Protein AF-A0A1F9E8E0-F1 (afdb_monomer)

Sequence (188 aa):
MTKKEKIFMNKNIIIVILALIIAVGGIFIYKKCTHQGCHFFHKTSAVQEHAGQEHAGQEHPGAPSSSKEFTANEIKSTMTSYIQALSQNHGGSFKIMDEKTKQALTLKFVKIHDPVRKIEGKGYFACIDFEVVGTPGKLYDLDFWLNPQANQLVVTDTKIHKEPTLEKGQWVKKERYTFVNDNPVEVK

Nearest PDB structures (foldseek):
  1gy6-assembly1_B  TM=5.553E-01  e=3.065E-01  Rattus norvegicus
  6zgn-assembly1_A  TM=5.727E-01  e=7.059E-01  Streptococcus thermophilus
  1jb2-assembly1_B  TM=5.659E-01  e=6.316E-01  Rattus norvegicus
  1jb5-assembly1_B  TM=5.607E-01  e=5.651E-01  Rattus norvegicus
  1u5o-assembly1_B  TM=5.195E-01  e=4.783E-01  Rattus norvegicus

Secondary structure (DSSP, 8-state):
----SS--S-SSSSGGGSS-------------------------------------PPPP------S----HHHHHHHHHHHHHHHHHTTTTEEEEE-TTT-PEEEEEEEEEPSPPEEETTTEEEEEEEEEETT-TT-EEEEEEEEEEETTEEEEEEEEEEEEEEEETTEEEEEESEEEETTEEEE--

Solvent-accessible surface area (backbone atoms only — not comparable to full-atom values): 12579 Å² total; per-residue (Å²): 140,75,101,78,88,87,85,85,89,84,75,81,75,71,69,75,73,79,79,86,84,82,88,81,84,87,80,89,78,81,78,80,85,79,91,80,88,84,82,87,82,90,81,82,88,83,82,92,81,84,87,81,82,90,79,91,74,88,84,77,95,74,80,92,67,97,57,83,82,77,52,64,66,56,52,52,52,47,51,52,52,51,53,49,62,60,6,63,92,47,86,57,25,39,75,49,69,38,85,86,80,69,45,80,45,52,27,27,83,71,46,74,49,84,78,50,45,78,43,91,99,72,36,33,41,43,42,32,39,27,34,38,69,96,39,90,74,37,36,34,32,35,37,36,35,27,38,77,54,86,93,41,80,40,82,75,47,74,46,75,37,22,46,54,42,82,54,98,90,41,63,42,73,43,68,47,40,48,75,57,94,91,35,84,41,73,61,130

Foldseek 3Di:
DDDDDDDPDPDPPVVVVPPPDDDDDDDDDDDDDDDDDDDDDDDDDDDDDDDDDDDDDDDDDDDDPPADDDDQVQVQVQVVVVQCVQQVVPVQWHWDQAPPPRDIFTWHWDDKDPDWDADPPQATKTWTWIDGPPDPQQIWIKMWGWHDDRHHTDTDDMHTQWGWDQDPNHTDTDGQFDADSNDTHGDD

pLDDT: mean 75.97, std 24.15, range [33.12, 97.75]

Structure (mmCIF, N/CA/C/O backbone):
data_AF-A0A1F9E8E0-F1
#
_entry.id   AF-A0A1F9E8E0-F1
#
loop_
_atom_site.group_PDB
_atom_site.id
_atom_site.type_symbol
_atom_site.label_atom_id
_atom_site.label_alt_id
_atom_site.label_comp_id
_atom_site.label_asym_id
_atom_site.label_entity_id
_atom_site.label_seq_id
_atom_site.pdbx_PDB_ins_code
_atom_site.Cartn_x
_atom_site.Cartn_y
_atom_site.Cartn_z
_atom_site.occupancy
_atom_site.B_iso_or_equiv
_atom_site.auth_seq_id
_atom_site.auth_comp_id
_atom_site.auth_asym_id
_atom_site.auth_atom_id
_atom_site.pdbx_PDB_model_num
ATOM 1 N N . MET A 1 1 ? -47.667 -23.800 -2.979 1.00 39.19 1 MET A N 1
ATOM 2 C CA . MET A 1 1 ? -47.778 -22.730 -4.002 1.00 39.19 1 MET A CA 1
ATOM 3 C C . MET A 1 1 ? -46.921 -21.547 -3.566 1.00 39.19 1 MET A C 1
ATOM 5 O O . MET A 1 1 ? -47.071 -21.162 -2.424 1.00 39.19 1 MET A O 1
ATOM 9 N N . THR A 1 2 ? -46.032 -20.904 -4.330 1.00 40.44 2 THR A N 1
ATOM 10 C CA . THR A 1 2 ? -45.255 -21.246 -5.541 1.00 40.44 2 THR A CA 1
ATOM 11 C C . THR A 1 2 ? -44.368 -20.038 -5.883 1.00 40.44 2 THR A C 1
ATOM 13 O O . THR A 1 2 ? -44.840 -18.911 -5.916 1.00 40.44 2 THR A O 1
ATOM 16 N N . LYS A 1 3 ? -43.101 -20.326 -6.186 1.00 47.97 3 LYS A N 1
ATOM 17 C CA . LYS A 1 3 ? -42.019 -19.570 -6.851 1.00 47.97 3 LYS A CA 1
ATOM 18 C C . LYS A 1 3 ? -42.433 -18.542 -7.945 1.00 47.97 3 LYS A C 1
ATOM 20 O O . LYS A 1 3 ? -42.093 -18.750 -9.108 1.00 47.97 3 LYS A O 1
ATOM 25 N N . LYS A 1 4 ? -43.141 -17.447 -7.623 1.00 48.59 4 LYS A N 1
ATOM 26 C CA . LYS A 1 4 ? -43.621 -16.457 -8.624 1.00 48.59 4 LYS A CA 1
ATOM 27 C C . LYS A 1 4 ? -43.458 -14.963 -8.278 1.00 48.59 4 LYS A C 1
ATOM 29 O O . LYS A 1 4 ? -44.207 -14.152 -8.798 1.00 48.59 4 LYS A O 1
ATOM 34 N N . GLU A 1 5 ? -42.445 -14.559 -7.508 1.00 53.72 5 GLU A N 1
ATOM 35 C CA . GLU A 1 5 ? -42.221 -13.117 -7.226 1.00 53.72 5 GLU A CA 1
ATOM 36 C C . GLU A 1 5 ? -40.776 -12.627 -7.435 1.00 53.72 5 GLU A C 1
ATOM 38 O O . GLU A 1 5 ? -40.318 -11.709 -6.767 1.00 53.72 5 GLU A O 1
ATOM 43 N N . LYS A 1 6 ? -40.016 -13.208 -8.376 1.00 50.72 6 LYS A N 1
ATOM 44 C CA . LYS A 1 6 ? -38.640 -12.737 -8.669 1.00 50.72 6 LYS A CA 1
ATOM 45 C C . LYS A 1 6 ? -38.329 -12.383 -10.120 1.00 50.72 6 LYS A C 1
ATOM 47 O O . LYS A 1 6 ? -37.163 -12.242 -10.470 1.00 50.72 6 LYS A O 1
ATOM 52 N N . ILE A 1 7 ? -39.333 -12.212 -10.978 1.00 51.03 7 ILE A N 1
ATOM 53 C CA . ILE A 1 7 ? -39.085 -11.904 -12.394 1.00 51.03 7 ILE A CA 1
ATOM 54 C C . ILE A 1 7 ? -40.091 -10.871 -12.903 1.00 51.03 7 ILE A C 1
ATOM 56 O O . ILE A 1 7 ? -40.949 -11.202 -13.711 1.00 51.03 7 ILE A O 1
ATOM 60 N N . PHE A 1 8 ? -40.010 -9.621 -12.435 1.00 46.09 8 PHE A N 1
ATOM 61 C CA . PHE A 1 8 ? -40.641 -8.512 -13.160 1.00 46.09 8 PHE A CA 1
ATOM 62 C C . PHE A 1 8 ? -40.087 -7.123 -12.806 1.00 46.09 8 PHE A C 1
ATOM 64 O O . PHE A 1 8 ? -40.828 -6.254 -12.379 1.00 46.09 8 PHE A O 1
ATOM 71 N N . MET A 1 9 ? -38.789 -6.873 -13.000 1.00 48.84 9 MET A N 1
ATOM 72 C CA . MET A 1 9 ? -38.279 -5.493 -13.165 1.00 48.84 9 MET A CA 1
ATOM 73 C C . MET A 1 9 ? -37.115 -5.438 -14.165 1.00 48.84 9 MET A C 1
ATOM 75 O O . MET A 1 9 ? -36.123 -4.746 -13.972 1.00 48.84 9 MET A O 1
ATOM 79 N N . ASN A 1 10 ? -37.239 -6.177 -15.270 1.00 52.16 10 ASN A N 1
ATOM 80 C CA . ASN A 1 10 ? -36.342 -6.061 -16.415 1.00 52.16 10 ASN A CA 1
ATOM 81 C C . ASN A 1 10 ? -37.186 -5.854 -17.674 1.00 52.16 10 ASN A C 1
ATOM 83 O O . ASN A 1 10 ? -37.743 -6.824 -18.186 1.00 52.16 10 ASN A O 1
ATOM 87 N N . LYS A 1 11 ? -37.328 -4.586 -18.092 1.00 53.38 11 LYS A N 1
ATOM 88 C CA . LYS A 1 11 ? -37.666 -4.162 -19.470 1.00 53.38 11 LYS A CA 1
ATOM 89 C C . LYS A 1 11 ? -37.672 -2.637 -19.693 1.00 53.38 11 LYS A C 1
ATOM 91 O O . LYS A 1 11 ? -37.606 -2.225 -20.842 1.00 53.38 11 LYS A O 1
ATOM 96 N N . ASN A 1 12 ? -37.625 -1.802 -18.644 1.00 50.78 12 ASN A N 1
ATOM 97 C CA . ASN A 1 12 ? -37.677 -0.331 -18.797 1.00 50.78 12 ASN A CA 1
ATOM 98 C C . ASN A 1 12 ? -36.321 0.404 -18.709 1.00 50.78 12 ASN A C 1
ATOM 100 O O . ASN A 1 12 ? -36.287 1.614 -18.888 1.00 50.78 12 ASN A O 1
ATOM 104 N N . ILE A 1 13 ? -35.201 -0.293 -18.478 1.00 48.03 13 ILE A N 1
ATOM 105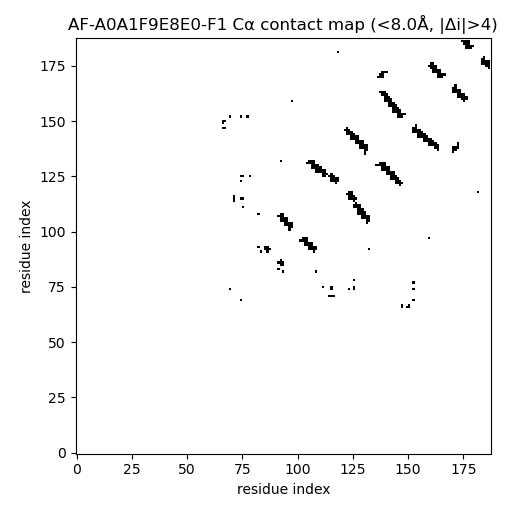 C CA . ILE A 1 13 ? -33.853 0.323 -18.455 1.00 48.03 13 ILE A CA 1
ATOM 106 C C . ILE A 1 13 ? -33.148 0.256 -19.822 1.00 48.03 13 ILE A C 1
ATOM 108 O O . ILE A 1 13 ? -32.272 1.063 -20.108 1.00 48.03 13 ILE A O 1
ATOM 112 N N . ILE A 1 14 ? -33.564 -0.651 -20.710 1.00 46.62 14 ILE A N 1
ATOM 113 C CA . ILE A 1 14 ? -32.888 -0.867 -22.003 1.00 46.62 14 ILE A CA 1
ATOM 114 C C . ILE A 1 14 ? -33.322 0.156 -23.072 1.00 46.62 14 ILE A C 1
ATOM 116 O O . ILE A 1 14 ? -32.568 0.427 -24.000 1.00 46.62 14 ILE A O 1
ATOM 120 N N . ILE A 1 15 ? -34.490 0.791 -22.930 1.00 45.50 15 ILE A N 1
ATOM 121 C CA . ILE A 1 15 ? -35.024 1.708 -23.956 1.00 45.50 15 ILE A CA 1
ATOM 122 C C . ILE A 1 15 ? -34.449 3.136 -23.837 1.00 45.50 15 ILE A C 1
ATOM 124 O O . ILE A 1 15 ? -34.465 3.883 -24.808 1.00 45.50 15 ILE A O 1
ATOM 128 N N . VAL A 1 16 ? -33.846 3.511 -22.701 1.00 44.19 16 VAL A N 1
ATOM 129 C CA . VAL A 1 16 ? -33.292 4.871 -22.504 1.00 44.19 16 VAL A CA 1
ATOM 130 C C . VAL A 1 16 ? -31.891 5.040 -23.115 1.00 44.19 16 VAL A C 1
ATOM 132 O O . VAL A 1 16 ? -31.444 6.161 -23.327 1.00 44.19 16 VAL A O 1
ATOM 135 N N . ILE A 1 17 ? -31.199 3.954 -23.471 1.00 49.84 17 ILE A N 1
ATOM 136 C CA . ILE A 1 17 ? -29.816 4.033 -23.981 1.00 49.84 17 ILE A CA 1
ATOM 137 C C . ILE A 1 17 ? -29.755 4.165 -25.519 1.00 49.84 17 ILE A C 1
ATOM 139 O O . ILE A 1 17 ? -28.703 4.482 -26.066 1.00 49.84 17 ILE A O 1
ATOM 143 N N . LEU A 1 18 ? -30.873 4.016 -26.242 1.00 46.78 18 LEU A N 1
ATOM 144 C CA . LEU A 1 18 ? -30.869 3.962 -27.714 1.00 46.78 18 LEU A CA 1
ATOM 145 C C . LEU A 1 18 ? -31.300 5.258 -28.433 1.00 46.78 18 LEU A C 1
ATOM 147 O O . LEU A 1 18 ? -31.733 5.203 -29.580 1.00 46.78 18 LEU A O 1
ATOM 151 N N . ALA A 1 19 ? -31.165 6.424 -27.793 1.00 47.53 19 ALA A N 1
ATOM 152 C CA . ALA A 1 19 ? -31.539 7.717 -28.383 1.00 47.53 19 ALA A CA 1
ATOM 153 C C . ALA A 1 19 ? -30.507 8.835 -28.133 1.00 47.53 19 ALA A C 1
ATOM 155 O O . ALA A 1 19 ? -30.863 9.934 -27.720 1.00 47.53 19 ALA 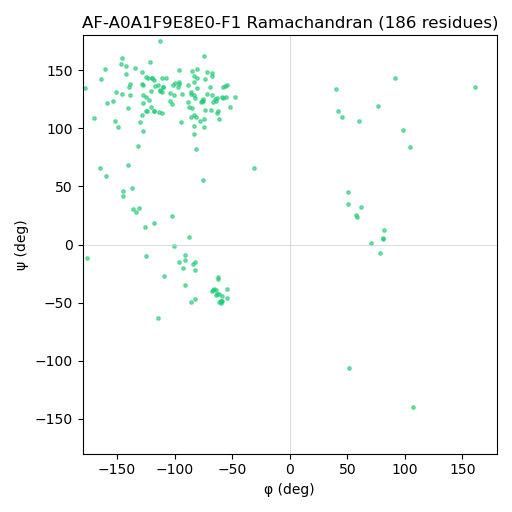A O 1
ATOM 156 N N . LEU A 1 20 ? -29.218 8.567 -28.375 1.00 45.91 20 LEU A N 1
ATOM 157 C CA . LEU A 1 20 ? -28.167 9.599 -28.343 1.00 45.91 20 LEU A CA 1
ATOM 158 C C . LEU A 1 20 ? -27.078 9.350 -29.400 1.00 45.91 20 LEU A C 1
ATOM 160 O O . LEU A 1 20 ? -25.881 9.428 -29.144 1.00 45.91 20 LEU A O 1
ATOM 164 N N . ILE A 1 21 ? -27.512 9.043 -30.622 1.00 53.66 21 ILE A N 1
ATOM 165 C CA . ILE A 1 21 ? -26.685 9.153 -31.825 1.00 53.66 21 ILE A CA 1
ATOM 166 C C . ILE A 1 21 ? -27.503 9.968 -32.822 1.00 53.66 21 ILE A C 1
ATOM 168 O O . ILE A 1 21 ? -28.545 9.491 -33.260 1.00 53.66 21 ILE A O 1
ATOM 172 N N . ILE A 1 22 ? -27.054 11.194 -33.115 1.00 48.34 22 ILE A N 1
ATOM 173 C CA . ILE A 1 22 ? -27.072 11.905 -34.412 1.00 48.34 22 ILE A CA 1
ATOM 174 C C . ILE A 1 22 ? -26.909 13.419 -34.167 1.00 48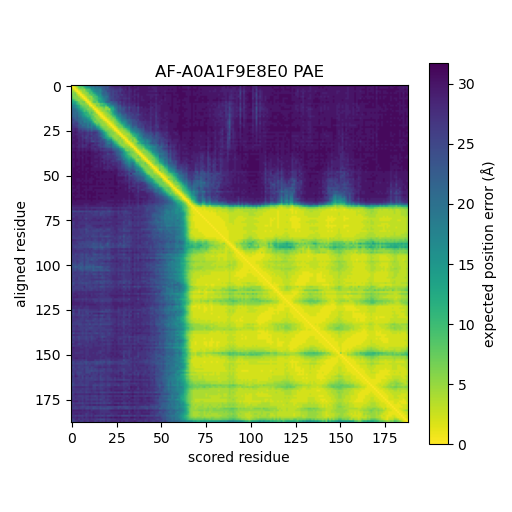.34 22 ILE A C 1
ATOM 176 O O . ILE A 1 22 ? -27.601 13.992 -33.332 1.00 48.34 22 ILE A O 1
ATOM 180 N N . ALA A 1 23 ? -26.050 14.025 -35.002 1.00 45.81 23 ALA A N 1
ATOM 181 C CA . ALA A 1 23 ? -25.827 15.461 -35.238 1.00 45.81 23 ALA A CA 1
ATOM 182 C C . ALA A 1 23 ? -25.006 16.167 -34.142 1.00 45.81 23 ALA A C 1
ATOM 184 O O . ALA A 1 23 ? -25.379 16.172 -32.981 1.00 45.81 23 ALA A O 1
ATOM 185 N N . VAL A 1 24 ? -23.840 16.769 -34.389 1.00 53.31 24 VAL A N 1
ATOM 186 C CA . VAL A 1 24 ? -23.290 17.555 -35.517 1.00 53.31 24 VAL A CA 1
ATOM 187 C C . VAL A 1 24 ? -21.757 17.589 -35.285 1.00 53.31 24 VAL A C 1
ATOM 189 O O . VAL A 1 24 ? -21.329 17.599 -34.140 1.00 53.31 24 VAL A O 1
ATOM 192 N N . GLY A 1 25 ? -20.834 17.522 -36.247 1.00 38.31 25 GLY A N 1
ATOM 193 C CA . GLY A 1 25 ? -20.782 18.229 -37.523 1.00 38.31 25 GLY A CA 1
ATOM 194 C C . GLY A 1 25 ? -19.856 19.455 -37.409 1.00 38.31 25 GLY A C 1
ATOM 195 O O . GLY A 1 25 ? -20.307 20.496 -36.952 1.00 38.31 25 GLY A O 1
ATOM 196 N N . GLY A 1 26 ? -18.598 19.337 -37.868 1.00 41.06 26 GLY A N 1
ATOM 197 C CA . GLY A 1 26 ? -17.663 20.458 -38.105 1.00 41.06 26 GLY A CA 1
ATOM 198 C C . GLY A 1 26 ? -16.757 20.823 -36.916 1.00 41.06 26 GLY A C 1
ATOM 199 O O . GLY A 1 26 ? -17.179 20.747 -35.777 1.00 41.06 26 GLY A O 1
ATOM 200 N N . ILE A 1 27 ? -15.487 21.215 -37.035 1.00 49.84 27 ILE A N 1
ATOM 201 C CA . ILE A 1 27 ? -14.622 21.647 -38.138 1.00 49.84 27 ILE A CA 1
ATOM 202 C C . ILE A 1 27 ? -13.180 21.418 -37.626 1.00 49.84 27 ILE A C 1
ATOM 204 O O . ILE A 1 27 ? -12.788 21.967 -36.598 1.00 49.84 27 ILE A O 1
ATOM 208 N N . PHE A 1 28 ? -12.382 20.608 -38.324 1.00 44.66 28 PHE A N 1
ATOM 209 C CA . PHE A 1 28 ? -10.945 20.462 -38.066 1.00 44.66 28 PHE A CA 1
ATOM 210 C C . PHE A 1 28 ? -10.217 21.608 -38.785 1.00 44.66 28 PHE A C 1
ATOM 212 O O . PHE A 1 28 ? -9.934 21.523 -39.980 1.00 44.66 28 PHE A O 1
ATOM 219 N N . ILE A 1 29 ? -9.940 22.710 -38.082 1.00 51.66 29 ILE A N 1
ATOM 220 C CA . ILE A 1 29 ? -9.020 23.733 -38.595 1.00 51.66 29 ILE A CA 1
ATOM 221 C C . ILE A 1 29 ? -7.601 23.272 -38.275 1.00 51.66 29 ILE A C 1
ATOM 223 O O . ILE A 1 29 ? -7.125 23.401 -37.148 1.00 51.66 29 ILE A O 1
ATOM 227 N N . TYR A 1 30 ? -6.911 22.746 -39.285 1.00 45.12 30 TYR A N 1
ATOM 228 C CA . TYR A 1 30 ? -5.459 22.616 -39.265 1.00 45.12 30 TYR A CA 1
ATOM 229 C C . TYR A 1 30 ? -4.839 24.012 -39.154 1.00 45.12 30 TYR A C 1
ATOM 231 O O . TYR A 1 30 ? -4.846 24.793 -40.109 1.00 45.12 30 TYR A O 1
ATOM 239 N N . LYS A 1 31 ? -4.287 24.343 -37.985 1.00 47.84 31 LYS A N 1
ATOM 240 C CA . LYS A 1 31 ? -3.473 25.547 -37.819 1.00 47.84 31 LYS A CA 1
ATOM 241 C C . LYS A 1 31 ? -2.084 25.276 -38.402 1.00 47.84 31 LYS A C 1
ATOM 243 O O . LYS A 1 31 ? -1.294 24.531 -37.833 1.00 47.84 31 LYS A O 1
ATOM 248 N N . LYS A 1 32 ? -1.817 25.876 -39.567 1.00 44.06 32 LYS A N 1
ATOM 249 C CA . LYS A 1 32 ? -0.487 26.001 -40.181 1.00 44.06 32 LYS A CA 1
ATOM 250 C C . LYS A 1 32 ? 0.496 26.602 -39.166 1.00 44.06 32 LYS A C 1
ATOM 252 O O . LYS A 1 32 ? 0.318 27.746 -38.755 1.00 44.06 32 LYS A O 1
ATOM 257 N N . CYS A 1 33 ? 1.542 25.859 -38.809 1.00 41.25 33 CYS A N 1
ATOM 258 C CA . CYS A 1 33 ? 2.755 26.429 -38.227 1.00 41.25 33 CYS A CA 1
ATOM 259 C C . CYS A 1 33 ? 3.543 27.120 -39.341 1.00 41.25 33 CYS A C 1
ATOM 261 O O . CYS A 1 33 ? 4.114 26.466 -40.212 1.00 41.25 33 CYS A O 1
ATOM 263 N N . THR A 1 34 ? 3.551 28.449 -39.331 1.00 50.62 34 THR A N 1
ATOM 264 C CA . THR A 1 34 ? 4.458 29.261 -40.143 1.00 50.62 34 THR A CA 1
ATOM 265 C C . THR A 1 34 ? 5.763 29.465 -39.380 1.00 50.62 34 THR A C 1
ATOM 267 O O . THR A 1 34 ? 5.770 30.041 -38.294 1.00 50.62 34 THR A O 1
ATOM 270 N N . HIS A 1 35 ? 6.858 28.976 -39.960 1.00 46.44 35 HIS A N 1
ATOM 271 C CA . HIS A 1 35 ? 8.227 29.267 -39.548 1.00 46.44 35 HIS A CA 1
ATOM 272 C C . HIS A 1 35 ? 8.554 30.760 -39.707 1.00 46.44 35 HIS A C 1
ATOM 274 O O . HIS A 1 35 ? 8.441 31.303 -40.802 1.00 46.44 35 HIS A O 1
ATOM 280 N N . GLN A 1 36 ? 9.028 31.375 -38.626 1.00 45.28 36 GLN A N 1
ATOM 281 C CA . GLN A 1 36 ? 9.919 32.543 -38.554 1.00 45.28 36 GLN A CA 1
ATOM 282 C C . GLN A 1 36 ? 10.314 32.611 -37.070 1.00 45.28 36 GLN A C 1
ATOM 284 O O . GLN A 1 36 ? 9.453 32.721 -36.212 1.00 45.28 36 GLN A O 1
ATOM 289 N N . GLY A 1 37 ? 11.540 32.309 -36.654 1.00 40.03 37 GLY A N 1
ATOM 290 C CA . GLY A 1 37 ? 12.776 32.948 -37.074 1.00 40.03 37 GLY A CA 1
ATOM 291 C C . GLY A 1 37 ? 13.215 33.868 -35.934 1.00 40.03 37 GLY A C 1
ATOM 292 O O . GLY A 1 37 ? 12.904 35.048 -35.971 1.00 40.03 37 GLY A O 1
ATOM 293 N N . CYS A 1 38 ? 13.915 33.331 -34.928 1.00 37.88 38 CYS A N 1
ATOM 294 C CA . CYS A 1 38 ? 14.656 34.131 -33.950 1.00 37.88 38 CYS A CA 1
ATOM 295 C C . CYS A 1 38 ? 16.075 33.572 -33.837 1.00 37.88 38 CYS A C 1
ATOM 297 O O . CYS A 1 38 ? 16.310 32.496 -33.290 1.00 37.88 38 CYS A O 1
ATOM 299 N N . HIS A 1 39 ? 16.998 34.318 -34.435 1.00 36.59 39 HIS A N 1
ATOM 300 C CA . HIS A 1 39 ? 18.437 34.170 -34.313 1.00 36.59 39 HIS A CA 1
ATOM 301 C C . HIS A 1 39 ? 18.922 34.614 -32.925 1.00 36.59 39 HIS A C 1
ATOM 303 O O . HIS A 1 39 ? 18.414 35.577 -32.362 1.00 36.59 39 HIS A O 1
ATOM 309 N N . PHE A 1 40 ? 19.996 33.948 -32.492 1.00 34.94 40 PHE A N 1
ATOM 310 C CA . PHE A 1 40 ? 21.106 34.458 -31.682 1.00 34.94 40 PHE A CA 1
ATOM 311 C C . PHE A 1 40 ? 20.808 35.031 -30.291 1.00 34.94 40 PHE A C 1
ATOM 313 O O . PHE A 1 40 ? 20.495 36.203 -30.141 1.00 34.94 40 PHE A O 1
ATOM 320 N N . PHE A 1 41 ? 21.176 34.257 -29.268 1.00 33.75 41 PHE A N 1
ATOM 321 C CA . PHE A 1 41 ? 22.033 34.773 -28.200 1.00 33.75 41 PHE A CA 1
ATOM 322 C C . PHE A 1 41 ? 23.031 33.685 -27.790 1.00 33.75 41 PHE A C 1
ATOM 324 O O . PHE A 1 41 ? 22.655 32.609 -27.330 1.00 33.75 41 PHE A O 1
ATOM 331 N N . HIS A 1 42 ? 24.317 33.966 -27.990 1.00 42.94 42 HIS A N 1
ATOM 332 C CA . HIS A 1 42 ? 25.407 33.196 -27.412 1.00 42.94 42 HIS A CA 1
ATOM 333 C C . HIS A 1 42 ? 25.477 33.477 -25.910 1.00 42.94 42 HIS A C 1
ATOM 335 O O . HIS A 1 42 ? 25.601 34.636 -25.511 1.00 42.94 42 HIS A O 1
ATOM 341 N N . LYS A 1 43 ? 25.515 32.430 -25.084 1.00 36.72 43 LYS A N 1
ATOM 342 C CA . LYS A 1 43 ? 26.324 32.469 -23.867 1.00 36.72 43 LYS A CA 1
ATOM 343 C C . LYS A 1 43 ? 26.801 31.072 -23.487 1.00 36.72 43 LYS A C 1
ATOM 345 O O . LYS A 1 43 ? 26.059 30.099 -23.507 1.00 36.72 43 LYS A O 1
ATOM 350 N N . THR A 1 44 ? 28.090 31.036 -23.221 1.00 34.12 44 THR A N 1
ATOM 351 C CA . THR A 1 44 ? 28.977 29.920 -22.925 1.00 34.12 44 THR A CA 1
ATOM 352 C C . THR A 1 44 ? 28.692 29.241 -21.585 1.00 34.12 44 THR A C 1
ATOM 354 O O . THR A 1 44 ? 28.402 29.918 -20.604 1.00 34.12 44 THR A O 1
ATOM 357 N N . SER A 1 45 ? 28.886 27.920 -21.592 1.00 38.78 45 SER A N 1
ATOM 358 C CA . SER A 1 45 ? 29.518 27.061 -20.577 1.00 38.78 45 SER A CA 1
ATOM 359 C C . SER A 1 45 ? 29.218 27.282 -19.088 1.00 38.78 45 SER A C 1
ATOM 361 O O . SER A 1 45 ? 29.724 28.219 -18.481 1.00 38.78 45 SER A O 1
ATOM 363 N N . ALA A 1 46 ? 28.580 26.286 -18.468 1.00 39.56 46 ALA A N 1
ATOM 364 C CA . ALA A 1 46 ? 29.000 25.750 -17.172 1.00 39.56 46 ALA A CA 1
ATOM 365 C C . ALA A 1 46 ? 28.533 24.291 -17.059 1.00 39.56 46 ALA A C 1
ATOM 367 O O . ALA A 1 46 ? 27.364 23.974 -17.264 1.00 39.56 46 ALA A O 1
ATOM 368 N N . VAL A 1 47 ? 29.509 23.423 -16.823 1.00 37.50 47 VAL A N 1
ATOM 369 C CA . VAL A 1 47 ? 29.413 21.970 -16.732 1.00 37.50 47 VAL A CA 1
ATOM 370 C C . VAL A 1 47 ? 28.749 21.568 -15.416 1.00 37.50 47 VAL A C 1
ATOM 372 O O . VAL A 1 47 ? 28.956 22.186 -14.377 1.00 37.50 47 VAL A O 1
ATOM 375 N N . GLN A 1 48 ? 27.942 20.518 -15.518 1.00 39.50 48 GLN A N 1
ATOM 376 C CA . GLN A 1 48 ? 27.294 19.781 -14.445 1.00 39.50 48 GLN A CA 1
ATOM 377 C C . GLN A 1 48 ? 28.339 19.136 -13.520 1.00 39.50 48 GLN A C 1
ATOM 379 O O . GLN A 1 48 ? 29.015 18.193 -13.924 1.00 39.50 48 GLN A O 1
ATOM 384 N N . GLU A 1 49 ? 28.402 19.571 -12.265 1.00 33.12 49 GLU A N 1
ATOM 385 C CA . GLU A 1 49 ? 29.006 18.801 -11.178 1.00 33.12 49 GLU A CA 1
ATOM 386 C C . GLU A 1 49 ? 27.975 18.632 -10.068 1.00 33.12 49 GLU A C 1
ATOM 388 O O . GLU A 1 49 ? 27.567 19.602 -9.442 1.00 33.12 49 GLU A O 1
ATOM 393 N N . HIS A 1 50 ? 27.555 17.395 -9.819 1.00 43.00 50 HIS A N 1
ATOM 394 C CA . HIS A 1 50 ? 27.275 16.953 -8.459 1.00 43.00 50 HIS A CA 1
ATOM 395 C C . HIS A 1 50 ? 27.566 15.455 -8.379 1.00 43.00 50 HIS A C 1
ATOM 397 O O . HIS A 1 50 ? 26.809 14.611 -8.856 1.00 43.00 50 HIS A O 1
ATOM 403 N N . ALA A 1 51 ? 28.736 15.177 -7.810 1.00 38.53 51 ALA A N 1
ATOM 404 C CA . ALA A 1 51 ? 29.179 13.882 -7.338 1.00 38.53 51 ALA A CA 1
ATOM 405 C C . ALA A 1 51 ? 28.347 13.442 -6.120 1.00 38.53 51 ALA A C 1
ATOM 407 O O . ALA A 1 51 ? 27.931 14.270 -5.306 1.00 38.53 51 ALA A O 1
ATOM 408 N N . GLY A 1 52 ? 28.138 12.131 -5.986 1.00 33.62 52 GLY A N 1
ATOM 409 C CA . GLY A 1 52 ? 27.366 11.530 -4.900 1.00 33.62 52 GLY A CA 1
ATOM 410 C C . GLY A 1 52 ? 27.591 10.024 -4.775 1.00 33.62 52 GLY A C 1
ATOM 411 O O . GLY A 1 52 ? 26.684 9.252 -5.039 1.00 33.62 52 GLY A O 1
ATOM 412 N N . GLN A 1 53 ? 28.825 9.671 -4.409 1.00 40.41 53 GLN A N 1
ATOM 413 C CA . GLN A 1 53 ? 29.273 8.518 -3.611 1.00 40.41 53 GLN A CA 1
ATOM 414 C C . GLN A 1 53 ? 28.705 7.115 -3.894 1.00 40.41 53 GLN A C 1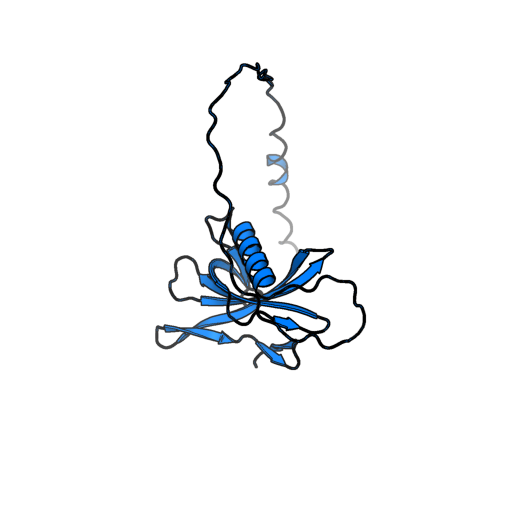
ATOM 416 O O . GLN A 1 53 ? 27.591 6.740 -3.536 1.00 40.41 53 GLN A O 1
ATOM 421 N N . GLU A 1 54 ? 29.610 6.307 -4.433 1.00 34.19 54 GLU A N 1
ATOM 422 C CA . GLU A 1 54 ? 29.556 4.869 -4.640 1.00 34.19 54 GLU A CA 1
ATOM 423 C C . GLU A 1 54 ? 29.773 4.153 -3.296 1.00 34.19 54 GLU A C 1
ATOM 425 O O . GLU A 1 54 ? 30.786 4.369 -2.630 1.00 34.19 54 GLU A O 1
ATOM 430 N N . HIS A 1 55 ? 28.841 3.293 -2.884 1.00 41.56 55 HIS A N 1
ATOM 431 C CA . HIS A 1 55 ? 29.075 2.347 -1.794 1.00 41.56 55 HIS A CA 1
ATOM 432 C C . HIS A 1 55 ? 29.128 0.932 -2.364 1.00 41.56 55 HIS A C 1
ATOM 434 O O . HIS A 1 55 ? 28.136 0.399 -2.857 1.00 41.56 55 HIS A O 1
ATOM 440 N N . ALA A 1 56 ? 30.325 0.353 -2.282 1.00 42.91 56 ALA A N 1
ATOM 441 C CA . ALA A 1 56 ? 30.641 -1.016 -2.641 1.00 42.91 56 ALA A CA 1
ATOM 442 C C . ALA A 1 56 ? 29.881 -2.012 -1.747 1.00 42.91 56 ALA A C 1
ATOM 444 O O . ALA A 1 56 ? 30.149 -2.122 -0.550 1.00 42.91 56 ALA A O 1
ATOM 445 N N . GLY A 1 57 ? 28.953 -2.757 -2.346 1.00 37.25 57 GLY A N 1
ATOM 446 C CA . GLY A 1 57 ? 28.453 -4.024 -1.821 1.00 37.25 57 GLY A CA 1
ATOM 447 C C . GLY A 1 57 ? 29.118 -5.155 -2.597 1.00 37.25 57 GLY A C 1
ATOM 448 O O . GLY A 1 57 ? 29.035 -5.192 -3.818 1.00 37.25 57 GLY A O 1
ATOM 449 N N . GLN A 1 58 ? 29.833 -6.026 -1.894 1.00 45.00 58 GLN A N 1
ATOM 450 C CA . GLN A 1 58 ? 30.557 -7.160 -2.463 1.00 45.00 58 GLN A CA 1
ATOM 451 C C . GLN A 1 58 ? 29.578 -8.152 -3.111 1.00 45.00 58 GLN A C 1
ATOM 453 O O . GLN A 1 58 ? 28.668 -8.652 -2.452 1.00 45.00 58 GLN A O 1
ATOM 458 N N . GLU A 1 59 ? 29.775 -8.436 -4.397 1.00 38.44 59 GLU A N 1
ATOM 459 C CA . GLU A 1 59 ? 28.996 -9.410 -5.163 1.00 38.44 59 GLU A CA 1
ATOM 460 C C . GLU A 1 59 ? 29.543 -10.829 -4.932 1.00 38.44 59 GLU A C 1
ATOM 462 O O . GLU A 1 59 ? 30.740 -11.088 -5.071 1.00 38.44 59 GLU A O 1
ATOM 467 N N . HIS A 1 60 ? 28.663 -11.763 -4.570 1.00 41.69 60 HIS A N 1
ATOM 468 C CA . HIS A 1 60 ? 28.973 -13.193 -4.513 1.00 41.69 60 HIS A CA 1
ATOM 469 C C . HIS A 1 60 ? 28.703 -13.822 -5.896 1.00 41.69 60 HIS A C 1
ATOM 471 O O . HIS A 1 60 ? 27.667 -13.525 -6.494 1.00 41.69 60 HIS A O 1
ATOM 477 N N . PRO A 1 61 ? 29.569 -14.713 -6.422 1.00 46.62 61 PRO A N 1
ATOM 478 C CA . PRO A 1 61 ? 29.406 -15.257 -7.763 1.00 46.62 61 PRO A CA 1
ATOM 479 C C . PRO A 1 61 ? 28.419 -16.432 -7.743 1.00 46.62 61 PRO A C 1
ATOM 481 O O . PRO A 1 61 ? 28.719 -17.501 -7.213 1.00 46.62 61 PRO A O 1
ATOM 484 N N . GLY A 1 62 ? 27.244 -16.254 -8.347 1.00 36.00 62 GLY A N 1
ATOM 485 C CA . GLY A 1 62 ? 26.259 -17.322 -8.512 1.00 36.00 62 GLY A CA 1
ATOM 486 C C . GLY A 1 62 ? 25.381 -17.110 -9.743 1.00 36.00 62 GLY A C 1
ATOM 487 O O . GLY A 1 62 ? 24.517 -16.253 -9.711 1.00 36.00 62 GLY A O 1
ATOM 488 N N . ALA A 1 63 ? 25.643 -17.909 -10.788 1.00 41.66 63 ALA A N 1
ATOM 489 C CA . ALA A 1 63 ? 24.836 -18.263 -11.973 1.00 41.66 63 ALA A CA 1
ATOM 490 C C . ALA A 1 63 ? 23.982 -17.179 -12.700 1.00 41.66 63 ALA A C 1
ATOM 492 O O . ALA A 1 63 ? 23.192 -16.468 -12.087 1.00 41.66 63 ALA A O 1
ATOM 493 N N . PRO A 1 64 ? 24.023 -17.108 -14.049 1.00 43.28 64 PRO A N 1
ATOM 494 C CA . PRO A 1 64 ? 23.303 -16.088 -14.805 1.00 43.28 64 PRO A CA 1
ATOM 495 C C . PRO A 1 64 ? 21.795 -16.377 -14.836 1.00 43.28 64 PRO A C 1
ATOM 497 O O . PRO A 1 64 ? 21.321 -17.181 -15.636 1.00 43.28 64 PRO A O 1
ATOM 500 N N . SER A 1 65 ? 21.028 -15.676 -14.003 1.00 46.50 65 SER A N 1
ATOM 501 C CA . SER A 1 65 ? 19.606 -15.447 -14.260 1.00 46.50 65 SER A CA 1
ATOM 502 C C . SER A 1 65 ? 19.483 -14.105 -14.976 1.00 46.50 65 SER A C 1
ATOM 504 O O . SER A 1 65 ? 19.719 -13.050 -14.393 1.00 46.50 65 SER A O 1
ATOM 506 N N . SER A 1 66 ? 19.210 -14.139 -16.278 1.00 54.28 66 SER A N 1
ATOM 507 C CA . SER A 1 66 ? 19.226 -12.985 -17.186 1.00 54.28 66 SER A CA 1
ATOM 508 C C . SER A 1 66 ? 18.005 -12.068 -17.018 1.00 54.28 66 SER A C 1
ATOM 510 O O . SER A 1 66 ? 17.275 -11.806 -17.974 1.00 54.28 66 SER A O 1
ATOM 512 N N . SER A 1 67 ? 17.769 -11.581 -15.804 1.00 65.50 67 SER A N 1
ATOM 513 C CA . SER A 1 67 ? 16.812 -10.517 -15.503 1.00 65.50 67 SER A CA 1
ATOM 514 C C . SER A 1 67 ? 17.530 -9.434 -14.711 1.00 65.50 67 SER A C 1
ATOM 516 O O . SER A 1 67 ? 18.172 -9.747 -13.711 1.00 65.50 67 SER A O 1
ATOM 518 N N . LYS A 1 68 ? 17.422 -8.175 -15.154 1.00 82.81 68 LYS A N 1
ATOM 519 C CA . LYS A 1 68 ? 17.960 -7.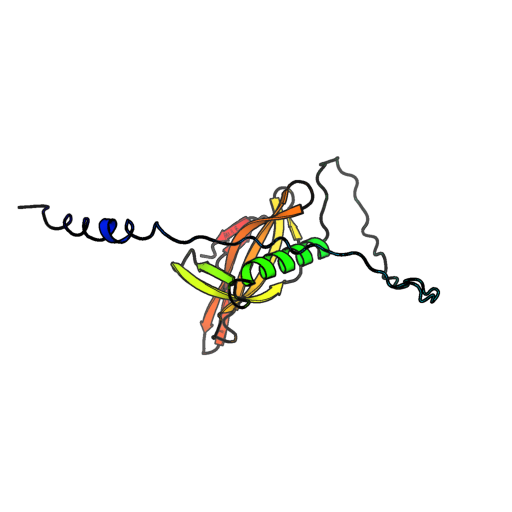010 -14.439 1.00 82.81 68 LYS A CA 1
ATOM 520 C C . LYS A 1 68 ? 17.568 -7.081 -12.957 1.00 82.81 68 LYS A C 1
ATOM 522 O O . LYS A 1 68 ? 16.380 -7.179 -12.649 1.00 82.81 68 LYS A O 1
ATOM 527 N N . GLU A 1 69 ? 18.547 -6.983 -12.061 1.00 89.25 69 GLU A N 1
ATOM 528 C CA . GLU A 1 69 ? 18.273 -6.751 -10.646 1.00 89.25 69 GLU A CA 1
ATOM 529 C C . GLU A 1 69 ? 17.993 -5.265 -10.392 1.00 89.25 69 GLU A C 1
ATOM 531 O O . GLU A 1 69 ? 18.591 -4.386 -11.015 1.00 89.25 69 GLU A O 1
ATOM 536 N N . PHE A 1 70 ? 17.061 -4.985 -9.483 1.00 92.81 70 PHE A N 1
ATOM 537 C CA . PHE A 1 70 ? 16.668 -3.635 -9.099 1.00 92.81 70 PHE A CA 1
ATOM 538 C C . PHE A 1 70 ? 17.132 -3.309 -7.683 1.00 92.81 70 PHE A C 1
ATOM 540 O O . PHE A 1 70 ? 16.958 -4.092 -6.747 1.00 92.81 70 PHE A O 1
ATOM 547 N N . THR A 1 71 ? 17.679 -2.111 -7.527 1.00 94.25 71 THR A N 1
ATOM 548 C CA . THR A 1 71 ? 18.112 -1.549 -6.246 1.00 94.25 71 THR A CA 1
ATOM 549 C C . THR A 1 71 ? 16.924 -1.107 -5.385 1.00 94.25 71 THR A C 1
ATOM 551 O O . THR A 1 71 ? 15.828 -0.839 -5.882 1.00 94.25 71 T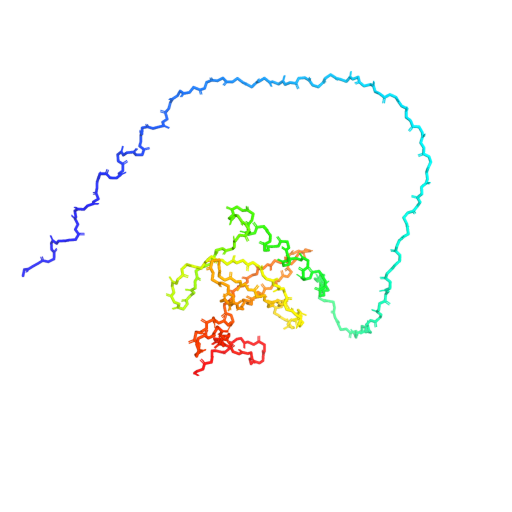HR A O 1
ATOM 554 N N . ALA A 1 72 ? 17.147 -0.929 -4.077 1.00 94.94 72 ALA A N 1
ATOM 555 C CA . ALA A 1 72 ? 16.137 -0.380 -3.167 1.00 94.94 72 ALA A CA 1
ATOM 556 C C . ALA A 1 72 ? 15.586 0.983 -3.635 1.00 94.94 72 ALA A C 1
ATOM 558 O O . ALA A 1 72 ? 14.385 1.241 -3.549 1.00 94.94 72 ALA A O 1
ATOM 559 N N . ASN A 1 73 ? 16.450 1.838 -4.187 1.00 95.31 73 ASN A N 1
ATOM 560 C CA . ASN A 1 73 ? 16.053 3.146 -4.708 1.00 95.31 73 ASN A CA 1
ATOM 561 C C . ASN A 1 73 ? 15.161 3.024 -5.949 1.00 95.31 73 ASN A C 1
ATOM 563 O O . ASN A 1 73 ? 14.170 3.747 -6.061 1.00 95.31 73 ASN A O 1
ATOM 567 N N . GLU A 1 74 ? 15.453 2.085 -6.852 1.00 94.88 74 GLU A N 1
ATOM 568 C CA . GLU A 1 74 ? 14.601 1.817 -8.014 1.00 94.88 74 GLU A CA 1
ATOM 569 C C . GLU A 1 74 ? 13.231 1.264 -7.604 1.00 94.88 74 GLU A C 1
ATOM 571 O O . GLU A 1 74 ? 12.219 1.684 -8.169 1.00 94.88 74 GLU A O 1
ATOM 576 N N . ILE A 1 75 ? 13.167 0.398 -6.585 1.00 95.88 75 ILE A N 1
ATOM 577 C CA . ILE A 1 75 ? 11.894 -0.102 -6.036 1.00 95.88 75 ILE A CA 1
ATOM 578 C C . ILE A 1 75 ? 11.070 1.063 -5.469 1.00 95.88 75 ILE A C 1
ATOM 580 O O . ILE A 1 75 ? 9.902 1.227 -5.827 1.00 95.88 75 ILE A O 1
ATOM 584 N N . LYS A 1 76 ? 11.674 1.920 -4.633 1.00 96.44 76 LYS A N 1
ATOM 585 C CA . LYS A 1 76 ? 10.994 3.092 -4.049 1.00 96.44 76 LYS A CA 1
ATOM 586 C C . LYS A 1 76 ? 10.525 4.086 -5.112 1.00 96.44 76 LYS A C 1
ATOM 588 O O . LYS A 1 76 ? 9.403 4.588 -5.024 1.00 96.44 76 LYS A O 1
ATOM 593 N N . SER A 1 77 ? 11.354 4.355 -6.121 1.00 95.75 77 SER A N 1
ATOM 594 C CA . SER A 1 77 ? 11.013 5.240 -7.242 1.00 95.75 77 SER A CA 1
ATOM 595 C C . SER A 1 77 ? 9.852 4.676 -8.068 1.00 95.75 77 SER A C 1
ATOM 597 O O . SER A 1 77 ? 8.889 5.390 -8.370 1.00 95.75 77 SER A O 1
ATOM 599 N N . THR A 1 78 ? 9.884 3.368 -8.343 1.00 95.81 78 THR A N 1
ATOM 600 C CA . THR A 1 78 ? 8.799 2.659 -9.034 1.00 95.81 78 THR A CA 1
ATOM 601 C C . THR A 1 78 ? 7.498 2.766 -8.246 1.00 95.81 78 THR A C 1
ATOM 603 O O . THR A 1 78 ? 6.484 3.186 -8.800 1.00 95.81 78 THR A O 1
ATOM 606 N N . MET A 1 79 ? 7.517 2.456 -6.946 1.00 96.69 79 MET A N 1
ATOM 607 C CA . MET A 1 79 ? 6.322 2.526 -6.100 1.00 96.69 79 MET A CA 1
ATOM 608 C C . MET A 1 79 ? 5.775 3.946 -5.964 1.00 96.69 79 MET A C 1
ATOM 610 O O . MET A 1 79 ? 4.562 4.141 -6.022 1.00 96.69 79 MET A O 1
ATOM 614 N N . THR A 1 80 ? 6.649 4.946 -5.844 1.00 95.12 80 THR A N 1
ATOM 615 C CA . THR A 1 80 ? 6.239 6.357 -5.816 1.00 95.12 80 THR A CA 1
ATOM 616 C C . THR A 1 80 ? 5.503 6.732 -7.101 1.00 95.12 80 THR A C 1
ATOM 618 O O . THR A 1 80 ? 4.401 7.277 -7.042 1.00 95.12 80 THR A O 1
ATOM 621 N N . SER A 1 81 ? 6.068 6.375 -8.257 1.00 94.69 81 SER A N 1
ATOM 622 C CA . SER A 1 81 ? 5.458 6.635 -9.567 1.00 94.69 81 SER A CA 1
ATOM 623 C C . SER A 1 81 ? 4.130 5.890 -9.738 1.00 94.69 81 SER A C 1
ATOM 625 O O . SER A 1 81 ? 3.146 6.470 -10.196 1.00 94.69 81 SER A O 1
ATOM 627 N N . TYR A 1 82 ? 4.077 4.625 -9.315 1.00 94.69 82 TYR A N 1
ATOM 628 C CA . TYR A 1 82 ? 2.873 3.796 -9.349 1.00 94.69 82 TYR A CA 1
ATOM 629 C C . TYR A 1 82 ? 1.734 4.404 -8.518 1.00 94.69 82 TYR A C 1
ATOM 631 O O . TYR A 1 82 ? 0.619 4.573 -9.012 1.00 94.69 82 TYR A O 1
ATOM 639 N N . ILE A 1 83 ? 2.015 4.809 -7.276 1.00 93.62 83 ILE A N 1
ATOM 640 C CA . ILE A 1 83 ? 1.013 5.411 -6.386 1.00 93.62 83 ILE A CA 1
ATOM 641 C C . ILE A 1 83 ? 0.554 6.774 -6.903 1.00 93.62 83 ILE A C 1
ATOM 643 O O . ILE A 1 83 ? -0.640 7.081 -6.845 1.00 93.62 83 ILE A O 1
ATOM 647 N N . GLN A 1 84 ? 1.472 7.584 -7.437 1.00 92.31 84 GLN A N 1
ATOM 648 C CA . GLN A 1 84 ? 1.117 8.850 -8.074 1.00 92.31 84 GLN A CA 1
ATOM 649 C C . GLN A 1 84 ? 0.158 8.620 -9.243 1.00 92.31 84 GLN A C 1
ATOM 651 O O . GLN A 1 84 ? -0.893 9.256 -9.280 1.00 92.31 84 GLN A O 1
ATOM 656 N N . ALA A 1 85 ? 0.462 7.679 -10.141 1.00 92.50 85 ALA A N 1
ATOM 657 C CA . ALA A 1 85 ? -0.397 7.346 -11.276 1.00 92.50 85 ALA A CA 1
ATOM 658 C C . ALA A 1 85 ? -1.801 6.898 -10.833 1.00 92.50 85 ALA A C 1
ATOM 660 O O . ALA A 1 85 ? -2.799 7.395 -11.354 1.00 92.50 85 ALA A O 1
ATOM 661 N N . LEU A 1 86 ? -1.893 6.039 -9.812 1.00 89.12 86 LEU A N 1
ATOM 662 C CA . LEU A 1 86 ? -3.175 5.606 -9.241 1.00 89.12 86 LEU A CA 1
ATOM 663 C C . LEU A 1 86 ? -3.989 6.751 -8.625 1.00 89.12 86 LEU A C 1
ATOM 665 O O . LEU A 1 86 ? -5.215 6.683 -8.570 1.00 89.12 86 LEU A O 1
ATOM 669 N N . SER A 1 87 ? -3.314 7.797 -8.159 1.00 89.88 87 SER A N 1
ATOM 670 C CA . SER A 1 87 ? -3.935 8.894 -7.417 1.00 89.88 87 SER A CA 1
ATOM 671 C C . SER A 1 87 ? -4.288 10.106 -8.293 1.00 89.88 87 SER A C 1
ATOM 673 O O . SER A 1 87 ? -5.072 10.961 -7.868 1.00 89.88 87 SER A O 1
ATOM 675 N N . GLN A 1 88 ? -3.743 10.191 -9.515 1.00 87.25 88 GLN A N 1
ATOM 676 C CA . GLN A 1 88 ? -3.891 11.334 -10.433 1.00 87.25 88 GLN A CA 1
ATOM 677 C C . GLN A 1 88 ? -5.358 11.692 -10.713 1.00 87.25 88 GLN A C 1
ATOM 679 O O . GLN A 1 88 ? -5.744 12.852 -10.593 1.00 87.25 88 GLN A O 1
ATOM 684 N N . ASN A 1 89 ? -6.201 10.698 -11.006 1.00 81.31 89 ASN A N 1
ATOM 685 C CA . ASN A 1 89 ? -7.608 10.915 -11.380 1.00 81.31 89 ASN A CA 1
ATOM 686 C C . ASN A 1 89 ? -8.568 10.990 -10.181 1.00 81.31 89 ASN A C 1
ATOM 688 O O . ASN A 1 89 ? -9.790 11.018 -10.336 1.00 81.31 89 ASN A O 1
ATOM 692 N N . HIS A 1 90 ? -8.025 10.995 -8.967 1.00 83.50 90 HIS A N 1
ATOM 693 C CA . HIS A 1 90 ? -8.784 10.850 -7.730 1.00 83.50 90 HIS A CA 1
ATOM 694 C C . HIS A 1 90 ? -8.371 11.895 -6.687 1.00 83.50 90 HIS A C 1
ATOM 696 O O . HIS A 1 90 ? -8.459 11.655 -5.483 1.00 83.50 90 HIS A O 1
ATOM 702 N N . GLY A 1 91 ? -7.895 13.059 -7.140 1.00 80.25 91 GLY A N 1
ATOM 703 C CA . GLY A 1 91 ? -7.521 14.166 -6.257 1.00 80.25 91 GLY A CA 1
ATOM 704 C C . GLY A 1 91 ? -6.378 13.817 -5.302 1.00 80.25 91 GLY A C 1
ATOM 705 O O . GLY A 1 91 ? -6.369 14.279 -4.164 1.00 80.25 91 GLY A O 1
ATOM 706 N N . GLY A 1 92 ? -5.446 12.959 -5.728 1.00 85.38 92 GLY A N 1
ATOM 707 C CA . GLY A 1 92 ? -4.346 12.498 -4.881 1.00 85.38 92 GLY A CA 1
ATOM 708 C C . GLY A 1 92 ? -4.716 11.351 -3.932 1.00 85.38 92 GLY A C 1
ATOM 709 O O . GLY A 1 92 ? -3.932 11.050 -3.034 1.00 85.38 92 GLY A O 1
ATOM 710 N N . SER A 1 93 ? -5.880 10.716 -4.119 1.00 90.75 93 SER A N 1
ATOM 711 C CA . SER A 1 93 ? -6.306 9.554 -3.332 1.00 90.75 93 SER A CA 1
ATOM 712 C C . SER A 1 93 ? -6.323 8.255 -4.140 1.00 90.75 93 SER A C 1
ATOM 714 O O . SER A 1 93 ? -6.691 8.220 -5.305 1.00 90.75 93 SER A O 1
ATOM 716 N N . PHE A 1 94 ? -5.944 7.164 -3.498 1.00 90.81 94 PHE A N 1
ATOM 717 C CA . PHE A 1 94 ? -5.997 5.804 -4.004 1.00 90.81 94 PHE A CA 1
ATOM 718 C C . PHE A 1 94 ? -7.275 5.119 -3.504 1.00 90.81 94 PHE A C 1
ATOM 720 O O . PHE A 1 94 ? -7.621 5.232 -2.327 1.00 90.81 94 PHE A O 1
ATOM 727 N N . LYS A 1 95 ? -7.991 4.404 -4.379 1.00 93.00 95 LYS A N 1
ATOM 728 C CA . LYS A 1 95 ? -9.189 3.639 -4.002 1.00 93.00 95 LYS A CA 1
ATOM 729 C C . LYS A 1 95 ? -8.929 2.141 -4.092 1.00 93.00 95 LYS A C 1
ATOM 731 O O . LYS A 1 95 ? -8.459 1.664 -5.119 1.00 93.00 95 LYS A O 1
ATOM 736 N N . ILE A 1 96 ? -9.296 1.405 -3.046 1.00 94.00 96 ILE A N 1
ATOM 737 C CA . ILE A 1 96 ? -9.174 -0.059 -2.977 1.00 94.00 96 ILE A CA 1
ATOM 738 C C . ILE A 1 96 ? -10.376 -0.656 -2.245 1.00 94.00 96 ILE A C 1
ATOM 740 O O . ILE A 1 96 ? -10.929 -0.034 -1.341 1.00 94.00 96 ILE A O 1
ATOM 744 N N . MET A 1 97 ? -10.796 -1.856 -2.639 1.00 95.88 97 MET A N 1
ATOM 745 C CA . MET A 1 97 ? -11.784 -2.630 -1.891 1.00 95.88 97 MET A CA 1
ATOM 746 C C . MET A 1 97 ? -11.069 -3.486 -0.848 1.00 95.88 97 MET A C 1
ATOM 748 O O . MET A 1 97 ? -10.232 -4.311 -1.200 1.00 95.88 97 MET A O 1
ATOM 752 N N . ASP A 1 98 ? -11.417 -3.320 0.423 1.00 95.25 98 ASP A N 1
ATOM 753 C CA . ASP A 1 98 ? -10.935 -4.192 1.486 1.00 95.25 98 ASP A CA 1
ATOM 754 C C . ASP A 1 98 ? -11.536 -5.594 1.329 1.00 95.25 98 ASP A C 1
ATOM 756 O O . ASP A 1 98 ? -12.746 -5.803 1.441 1.00 95.25 98 ASP A O 1
ATOM 760 N N . GLU A 1 99 ? -10.679 -6.578 1.083 1.00 92.56 99 GLU A N 1
ATOM 761 C CA . GLU A 1 99 ? -11.073 -7.966 0.862 1.00 92.56 99 GLU A CA 1
ATOM 762 C C . GLU A 1 99 ? -11.765 -8.620 2.067 1.00 92.56 99 GLU A C 1
ATOM 764 O O . GLU A 1 99 ? -12.632 -9.476 1.865 1.00 92.56 99 GLU A O 1
ATOM 769 N N . LYS A 1 100 ? -11.448 -8.200 3.297 1.00 91.69 100 LYS A N 1
ATOM 770 C CA . LYS A 1 100 ? -11.981 -8.781 4.539 1.00 91.69 100 LYS A CA 1
ATOM 771 C C . LYS A 1 100 ? -13.315 -8.151 4.920 1.00 91.69 100 LYS A C 1
ATOM 773 O O . LYS A 1 100 ? -14.283 -8.858 5.183 1.00 91.69 100 LYS A O 1
ATOM 778 N N . THR A 1 101 ? -13.377 -6.821 4.925 1.00 93.94 101 THR A N 1
ATOM 779 C CA . THR A 1 101 ? -14.566 -6.072 5.373 1.00 93.94 101 THR A CA 1
ATOM 780 C C . THR A 1 101 ? -15.544 -5.754 4.242 1.00 93.94 101 THR A C 1
ATOM 782 O O . THR A 1 101 ? -16.676 -5.356 4.508 1.00 93.94 101 THR A O 1
ATOM 785 N N . LYS A 1 102 ? -15.125 -5.926 2.979 1.00 95.62 102 LYS A N 1
ATOM 786 C CA . LYS A 1 102 ? -15.846 -5.487 1.769 1.00 95.62 102 LYS A CA 1
ATOM 787 C C . LYS A 1 102 ? -16.114 -3.977 1.742 1.00 95.62 102 LYS A C 1
ATOM 789 O O . LYS A 1 102 ? -17.036 -3.519 1.068 1.00 95.62 102 LYS A O 1
ATOM 794 N N . GLN A 1 103 ? -15.311 -3.197 2.466 1.00 95.50 103 GLN A N 1
ATOM 795 C CA . GLN A 1 103 ? -15.394 -1.742 2.485 1.00 95.50 103 GLN A CA 1
ATOM 796 C C . GLN A 1 103 ? -14.579 -1.131 1.340 1.00 95.50 103 GLN A C 1
ATOM 798 O O . GLN A 1 103 ? -13.398 -1.427 1.178 1.00 95.50 103 GLN A O 1
ATOM 803 N N . ALA A 1 104 ? -15.179 -0.206 0.587 1.00 95.81 104 ALA A N 1
ATOM 804 C CA . ALA A 1 104 ? -14.427 0.645 -0.330 1.00 95.81 104 ALA A CA 1
ATOM 805 C C . ALA A 1 104 ? -13.645 1.702 0.467 1.00 95.81 104 ALA A C 1
ATOM 807 O O . ALA A 1 104 ? -14.234 2.558 1.131 1.00 95.81 104 ALA A O 1
ATOM 808 N N . LEU A 1 105 ? -12.318 1.645 0.400 1.00 96.25 105 LEU A N 1
ATOM 809 C CA . LEU A 1 105 ? -11.409 2.572 1.060 1.00 96.25 105 LEU A CA 1
ATOM 810 C C . LEU A 1 105 ? -10.977 3.667 0.085 1.00 96.25 105 LEU A C 1
ATOM 812 O O . LEU A 1 105 ? -10.713 3.407 -1.087 1.00 96.25 105 LEU A O 1
ATOM 816 N N . THR A 1 106 ? -10.895 4.898 0.587 1.00 96.44 106 THR A N 1
ATOM 817 C CA . THR A 1 106 ? -10.248 6.022 -0.099 1.00 96.44 106 THR A CA 1
ATOM 818 C C . THR A 1 106 ? -9.078 6.470 0.764 1.00 96.44 106 THR A C 1
ATOM 820 O O . THR A 1 106 ? -9.259 6.893 1.907 1.00 96.44 106 THR A O 1
ATOM 823 N N . LEU A 1 107 ? -7.879 6.309 0.227 1.00 96.81 107 LEU A N 1
ATOM 824 C CA . LEU A 1 107 ? -6.620 6.319 0.949 1.00 96.81 107 LEU A CA 1
ATOM 825 C C . LEU A 1 107 ? -5.691 7.391 0.382 1.00 96.81 107 LEU A C 1
ATOM 827 O O . LEU A 1 107 ? -5.648 7.602 -0.824 1.00 96.81 107 LEU A O 1
ATOM 831 N N . LYS A 1 108 ? -4.918 8.059 1.229 1.00 95.62 108 LYS A N 1
ATOM 832 C CA . LY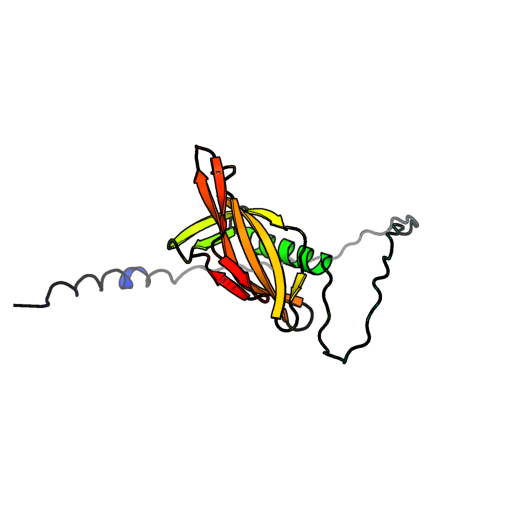S A 1 108 ? -3.869 8.996 0.827 1.00 95.62 108 LYS A CA 1
ATOM 833 C C . LYS A 1 108 ? -2.513 8.393 1.155 1.00 95.62 108 LYS A C 1
ATOM 835 O O . LYS A 1 108 ? -2.328 7.848 2.238 1.00 95.62 108 LYS A O 1
ATOM 840 N N . PHE A 1 109 ? -1.573 8.497 0.224 1.00 96.00 109 PHE A N 1
ATOM 841 C CA . PHE A 1 109 ? -0.192 8.085 0.457 1.00 96.00 109 PHE A CA 1
ATOM 842 C C . PHE A 1 109 ? 0.423 8.838 1.642 1.00 96.00 109 PHE A C 1
ATOM 844 O O . PHE A 1 109 ? 0.284 10.061 1.729 1.00 96.00 109 PHE A O 1
ATOM 851 N N . VAL A 1 110 ? 1.130 8.110 2.510 1.00 95.56 110 VAL A N 1
ATOM 852 C CA . VAL A 1 110 ? 1.890 8.692 3.623 1.00 95.56 110 VAL A CA 1
ATOM 853 C C . VAL A 1 110 ? 3.382 8.469 3.423 1.00 95.56 110 VAL A C 1
ATOM 855 O O . VAL A 1 110 ? 4.131 9.436 3.295 1.00 95.56 110 VAL A O 1
ATOM 858 N N . LYS A 1 111 ? 3.829 7.208 3.407 1.00 95.56 111 LYS A N 1
ATOM 859 C CA . LYS A 1 111 ? 5.252 6.869 3.283 1.00 95.56 111 LYS A CA 1
ATOM 860 C C . LYS A 1 111 ? 5.469 5.433 2.825 1.00 95.56 111 LYS A C 1
ATOM 862 O O . LYS A 1 111 ? 4.689 4.549 3.161 1.00 95.56 111 LYS A O 1
ATOM 867 N N . ILE A 1 112 ? 6.579 5.210 2.129 1.00 96.50 112 ILE A N 1
ATOM 868 C CA . ILE A 1 112 ? 7.143 3.875 1.900 1.00 96.50 112 ILE A CA 1
ATOM 869 C C . ILE A 1 112 ? 8.027 3.544 3.107 1.00 96.50 112 ILE A C 1
ATOM 871 O O . ILE A 1 112 ? 8.851 4.376 3.493 1.00 96.50 112 ILE A O 1
ATOM 875 N N . HIS A 1 113 ? 7.851 2.373 3.717 1.00 92.31 113 HIS A N 1
ATOM 876 C CA . HIS A 1 113 ? 8.699 1.931 4.824 1.00 92.31 113 HIS A CA 1
ATOM 877 C C . HIS A 1 113 ? 10.017 1.348 4.335 1.00 92.31 113 HIS A C 1
ATOM 879 O O . HIS A 1 113 ? 10.111 0.756 3.260 1.00 92.31 113 HIS A O 1
ATOM 885 N N . ASP A 1 114 ? 11.025 1.495 5.186 1.00 91.00 114 ASP A N 1
ATOM 886 C CA . ASP A 1 114 ? 12.299 0.813 5.055 1.00 91.00 114 ASP A CA 1
ATOM 887 C C . ASP A 1 114 ? 12.352 -0.408 5.986 1.00 91.00 114 ASP A C 1
ATOM 889 O O . ASP A 1 114 ? 11.921 -0.304 7.137 1.00 91.00 114 ASP A O 1
ATOM 893 N N . PRO A 1 115 ? 12.901 -1.549 5.528 1.00 91.62 115 PRO A N 1
ATOM 894 C CA . PRO A 1 115 ? 13.474 -1.780 4.199 1.00 91.62 115 PRO A CA 1
ATOM 895 C C . PRO A 1 115 ? 12.429 -2.169 3.134 1.00 91.62 115 PRO A C 1
ATOM 897 O O . PRO A 1 115 ? 11.478 -2.899 3.407 1.00 91.62 115 PRO A O 1
ATOM 900 N N . VAL A 1 116 ? 12.691 -1.788 1.880 1.00 95.00 116 VAL A N 1
ATOM 901 C CA . VAL A 1 116 ? 12.200 -2.538 0.707 1.00 95.00 116 VAL A CA 1
ATOM 902 C C . VAL A 1 116 ? 13.163 -3.693 0.429 1.00 95.00 116 VAL A C 1
ATOM 904 O O . VAL A 1 116 ? 14.367 -3.552 0.658 1.00 95.00 116 VAL A O 1
ATOM 907 N N . ARG A 1 117 ? 12.671 -4.845 -0.037 1.00 92.00 117 ARG A N 1
ATOM 908 C CA . ARG A 1 117 ? 13.507 -6.057 -0.132 1.00 92.00 117 ARG A CA 1
ATOM 909 C C . ARG A 1 117 ? 13.227 -6.903 -1.367 1.00 92.00 117 ARG A C 1
ATOM 911 O O . ARG A 1 117 ? 12.113 -6.909 -1.882 1.00 92.00 117 ARG A O 1
ATOM 918 N N . LYS A 1 118 ? 14.239 -7.654 -1.799 1.00 93.50 118 LYS A N 1
ATOM 919 C CA . LYS A 1 118 ? 14.094 -8.792 -2.713 1.00 93.50 118 LYS A CA 1
ATOM 920 C C . LYS A 1 118 ? 13.702 -10.024 -1.895 1.00 93.50 118 LYS A C 1
ATOM 922 O O . LYS A 1 118 ? 14.202 -10.220 -0.788 1.00 93.50 118 LYS A O 1
ATOM 927 N N . ILE A 1 119 ? 12.798 -10.830 -2.429 1.00 91.31 119 ILE A N 1
ATOM 928 C CA . ILE A 1 119 ? 12.457 -12.149 -1.910 1.00 91.31 119 ILE A CA 1
ATOM 929 C C . ILE A 1 119 ? 12.915 -13.159 -2.958 1.00 91.31 119 ILE A C 1
ATOM 931 O O . ILE A 1 119 ? 12.401 -13.173 -4.080 1.00 91.31 119 ILE A O 1
ATOM 935 N N . GLU A 1 120 ? 13.902 -13.979 -2.602 1.00 87.50 120 GLU A N 1
ATOM 936 C CA . GLU A 1 120 ? 14.517 -14.926 -3.533 1.00 87.50 120 GLU A CA 1
ATOM 937 C C . GLU A 1 120 ? 13.466 -15.845 -4.170 1.00 87.50 120 GLU A C 1
ATOM 939 O O . GLU A 1 120 ? 12.620 -16.437 -3.496 1.00 87.50 120 GLU A O 1
ATOM 944 N N . GLY A 1 121 ? 13.477 -15.898 -5.503 1.00 87.25 121 GLY A N 1
ATOM 945 C CA . GLY A 1 121 ? 12.508 -16.651 -6.302 1.00 87.25 121 GLY A CA 1
ATOM 946 C C . GLY A 1 121 ? 11.071 -16.103 -6.333 1.00 87.25 121 GLY A C 1
ATOM 947 O O . GLY A 1 121 ? 10.230 -16.720 -6.983 1.00 87.25 121 GLY A O 1
ATOM 948 N N . LYS A 1 122 ? 10.760 -14.978 -5.668 1.00 88.56 122 LYS A N 1
ATOM 949 C CA . LYS A 1 122 ? 9.394 -14.405 -5.600 1.00 88.56 122 LYS A CA 1
ATOM 950 C C . LYS A 1 122 ? 9.276 -12.945 -6.056 1.00 88.56 122 LYS A C 1
ATOM 952 O O . LYS A 1 122 ? 8.156 -12.455 -6.175 1.00 88.56 122 LYS A O 1
ATOM 957 N N . GLY A 1 123 ? 10.397 -12.261 -6.284 1.00 93.75 123 GLY A N 1
ATOM 958 C CA . GLY A 1 123 ? 10.431 -10.882 -6.775 1.00 93.75 123 GLY A CA 1
ATOM 959 C C . GLY A 1 123 ? 10.835 -9.876 -5.703 1.00 93.75 123 GLY A C 1
ATOM 960 O O . GLY A 1 123 ? 11.741 -10.123 -4.910 1.00 93.75 123 GLY A O 1
ATOM 961 N N . TYR A 1 124 ? 10.179 -8.722 -5.694 1.00 96.62 124 TYR A N 1
ATOM 962 C CA . TYR A 1 124 ? 10.463 -7.594 -4.810 1.00 96.62 124 TYR A CA 1
ATOM 963 C C . TYR A 1 124 ? 9.246 -7.235 -3.969 1.00 96.62 124 TYR A C 1
ATOM 965 O O . TYR A 1 124 ? 8.107 -7.529 -4.328 1.00 96.62 124 TYR A O 1
ATOM 973 N N . PHE A 1 125 ? 9.498 -6.581 -2.844 1.00 96.75 125 PHE A N 1
ATOM 974 C CA . PHE A 1 125 ? 8.496 -6.305 -1.833 1.00 96.75 125 PHE A CA 1
ATOM 975 C C . PHE A 1 125 ? 8.659 -4.899 -1.257 1.00 96.75 125 PHE A C 1
ATOM 977 O O . PHE A 1 125 ? 9.773 -4.481 -0.916 1.00 96.75 125 PHE A O 1
ATOM 984 N N . ALA A 1 126 ? 7.536 -4.194 -1.116 1.00 97.50 126 ALA A N 1
ATOM 985 C CA . ALA A 1 126 ? 7.454 -2.888 -0.474 1.00 97.50 126 ALA A CA 1
ATOM 986 C C . ALA A 1 126 ? 6.208 -2.791 0.416 1.00 97.50 126 ALA A C 1
ATOM 988 O O . ALA A 1 126 ? 5.123 -3.203 0.018 1.00 97.50 126 ALA A O 1
ATOM 989 N N . CYS A 1 127 ? 6.376 -2.195 1.592 1.00 97.12 127 CYS A N 1
ATOM 990 C CA . CYS A 1 127 ? 5.328 -1.947 2.578 1.00 97.12 127 CYS A CA 1
ATOM 991 C C . CYS A 1 127 ? 5.110 -0.431 2.683 1.00 97.12 127 CYS A C 1
ATOM 993 O O . CYS A 1 127 ? 6.074 0.345 2.721 1.00 97.12 127 CYS A O 1
ATOM 995 N N . ILE A 1 128 ? 3.857 0.016 2.630 1.00 97.19 128 ILE A N 1
ATOM 996 C CA . ILE A 1 128 ? 3.516 1.431 2.442 1.00 97.19 128 ILE A CA 1
ATOM 997 C C . ILE A 1 128 ? 2.352 1.814 3.352 1.00 97.19 128 ILE A C 1
ATOM 999 O O . ILE A 1 128 ? 1.293 1.185 3.330 1.00 97.19 128 ILE A O 1
ATOM 1003 N N . ASP A 1 129 ? 2.537 2.894 4.111 1.00 97.12 129 ASP A N 1
ATOM 1004 C CA . ASP A 1 129 ? 1.478 3.481 4.927 1.00 97.12 129 ASP A CA 1
ATOM 1005 C C . ASP A 1 129 ? 0.555 4.356 4.073 1.00 97.12 129 ASP A C 1
ATOM 1007 O O . ASP A 1 129 ? 0.993 5.229 3.308 1.00 97.12 129 ASP A O 1
ATOM 1011 N N . PHE A 1 130 ? -0.740 4.176 4.300 1.00 97.31 130 PHE A N 1
ATOM 1012 C CA . PHE A 1 130 ? -1.811 4.966 3.721 1.00 97.31 130 PHE A CA 1
ATOM 1013 C C . PHE A 1 130 ? -2.757 5.476 4.805 1.00 97.31 130 PHE A C 1
ATOM 1015 O O . PHE A 1 130 ? -3.150 4.730 5.694 1.00 97.31 130 PHE A O 1
ATOM 1022 N N . GLU A 1 131 ? -3.193 6.725 4.709 1.00 96.88 131 GLU A N 1
ATOM 1023 C CA . GLU A 1 131 ? -4.162 7.320 5.631 1.00 96.88 131 GLU A CA 1
ATOM 1024 C C . GLU A 1 131 ? -5.557 7.360 5.011 1.00 96.88 131 GLU A C 1
ATOM 1026 O O . GLU A 1 131 ? -5.714 7.717 3.843 1.00 96.88 131 GLU A O 1
ATOM 1031 N N . VAL A 1 132 ? -6.593 7.025 5.780 1.00 96.88 132 VAL A N 1
ATOM 1032 C CA . VAL A 1 132 ? -7.977 7.198 5.321 1.00 96.88 132 VAL A CA 1
ATOM 1033 C C . VAL A 1 132 ? -8.280 8.683 5.139 1.00 96.88 132 VAL A C 1
ATOM 1035 O O . VAL A 1 132 ? -8.153 9.479 6.072 1.00 96.88 132 VAL A O 1
ATOM 1038 N N . VAL A 1 133 ? -8.740 9.058 3.945 1.00 95.38 133 VAL A N 1
ATOM 1039 C CA . VAL A 1 133 ? -9.095 10.450 3.645 1.00 95.38 133 VAL A CA 1
ATOM 1040 C C . VAL A 1 133 ? -10.172 10.939 4.616 1.00 95.38 133 VAL A C 1
ATOM 1042 O O . VAL A 1 133 ? -11.225 10.323 4.763 1.00 95.38 133 VAL A O 1
ATOM 1045 N N . GLY A 1 134 ? -9.899 12.065 5.276 1.00 94.44 134 GLY A N 1
ATOM 1046 C CA . GLY A 1 134 ? -10.814 12.678 6.240 1.00 94.44 134 GLY A CA 1
ATOM 1047 C C . GLY A 1 134 ? -10.787 12.057 7.640 1.00 94.44 134 GLY A C 1
ATOM 1048 O O . GLY A 1 134 ? -11.581 12.463 8.483 1.00 94.44 134 GLY A O 1
ATOM 1049 N N . THR A 1 135 ? -9.901 11.098 7.931 1.00 94.81 135 THR A N 1
ATOM 1050 C CA . THR A 1 135 ? -9.738 10.543 9.287 1.00 94.81 135 THR A CA 1
ATOM 1051 C C . THR A 1 135 ? -8.260 10.494 9.689 1.00 94.81 135 THR A C 1
ATOM 1053 O O . THR A 1 135 ? -7.621 9.450 9.544 1.00 94.81 135 THR A O 1
ATOM 1056 N N . PRO A 1 136 ? -7.711 11.608 10.214 1.00 92.56 136 PRO A N 1
ATOM 1057 C CA . PRO A 1 136 ? -6.310 11.683 10.613 1.00 92.56 136 PRO A CA 1
ATOM 1058 C C . PRO A 1 136 ? -5.907 10.578 11.595 1.00 92.56 136 PRO A C 1
ATOM 1060 O O . PRO A 1 136 ? -6.649 10.248 12.524 1.00 92.56 136 PRO A O 1
ATOM 1063 N N . GLY A 1 137 ? -4.730 9.995 11.382 1.00 92.69 137 GLY A N 1
ATOM 1064 C CA . GLY A 1 137 ? -4.174 8.912 12.194 1.00 92.69 137 GLY A CA 1
ATOM 1065 C C . GLY A 1 137 ? -4.762 7.527 11.911 1.00 92.69 137 GLY A C 1
ATOM 1066 O O . GLY A 1 137 ? -4.231 6.533 12.407 1.00 92.69 137 GLY A O 1
ATOM 1067 N N . LYS A 1 138 ? -5.815 7.414 11.090 1.00 97.12 138 LYS A N 1
ATOM 1068 C CA . LYS A 1 138 ? -6.377 6.120 10.685 1.00 97.12 138 LYS A CA 1
ATOM 1069 C C . LYS A 1 138 ? -5.552 5.530 9.539 1.00 97.12 138 LYS A C 1
ATOM 1071 O O . LYS A 1 138 ? -5.901 5.673 8.366 1.00 97.12 138 LYS A O 1
ATOM 1076 N N . LEU A 1 139 ? -4.441 4.892 9.903 1.00 97.38 139 LEU A N 1
ATOM 1077 C CA . LEU A 1 139 ? -3.451 4.355 8.971 1.00 97.38 139 LEU A CA 1
ATOM 1078 C C . LEU A 1 139 ? -3.692 2.879 8.639 1.00 97.38 139 LEU A C 1
ATOM 1080 O O . LEU A 1 139 ? -3.795 2.035 9.528 1.00 97.38 139 LEU A O 1
ATOM 1084 N N . TYR A 1 140 ? -3.709 2.579 7.348 1.00 97.75 140 TYR A N 1
ATOM 1085 C CA . TYR A 1 140 ? -3.526 1.244 6.801 1.00 97.75 140 TYR A CA 1
ATOM 1086 C C . TYR A 1 140 ? -2.070 1.037 6.400 1.00 97.75 140 TYR A C 1
ATOM 1088 O O . TYR A 1 140 ? -1.383 1.975 6.000 1.00 97.75 140 TYR A O 1
ATOM 1096 N N . ASP A 1 141 ? -1.637 -0.210 6.476 1.00 97.31 141 ASP A N 1
ATOM 1097 C CA . ASP A 1 141 ? -0.330 -0.665 6.023 1.00 97.31 141 ASP A CA 1
ATOM 1098 C C . ASP A 1 141 ? -0.558 -1.687 4.907 1.00 97.31 141 ASP A C 1
ATOM 1100 O O . ASP A 1 141 ? -1.219 -2.708 5.139 1.00 97.31 141 ASP A O 1
ATOM 1104 N N . LEU A 1 142 ? -0.137 -1.358 3.686 1.00 97.38 142 LEU A N 1
ATOM 1105 C CA . LEU A 1 142 ? -0.352 -2.180 2.498 1.00 97.38 142 LEU A CA 1
ATOM 1106 C C . LEU A 1 142 ? 0.980 -2.724 1.989 1.00 97.38 142 LEU A C 1
ATOM 1108 O O . LEU A 1 142 ? 1.936 -1.973 1.788 1.00 97.38 142 LEU A O 1
ATOM 1112 N N . ASP A 1 143 ? 0.980 -4.017 1.697 1.00 97.12 143 ASP A N 1
ATOM 1113 C CA . ASP A 1 143 ? 2.092 -4.727 1.089 1.00 97.12 143 ASP A CA 1
ATOM 1114 C C . ASP A 1 143 ? 1.901 -4.821 -0.421 1.00 97.12 143 ASP A C 1
ATOM 1116 O O . ASP A 1 143 ? 0.810 -5.132 -0.904 1.00 97.12 143 ASP A O 1
ATOM 1120 N N . PHE A 1 144 ? 2.985 -4.604 -1.159 1.00 97.44 144 PHE A N 1
ATOM 1121 C CA . PHE A 1 144 ? 3.041 -4.670 -2.613 1.00 97.44 144 PHE A CA 1
ATOM 1122 C C . PHE A 1 144 ? 4.125 -5.654 -3.037 1.00 97.44 144 PHE A C 1
ATOM 1124 O O . PHE A 1 144 ? 5.289 -5.510 -2.652 1.00 97.44 144 PHE A O 1
ATOM 1131 N N . TRP A 1 145 ? 3.752 -6.614 -3.882 1.00 97.06 145 TRP A N 1
ATOM 1132 C CA . TRP A 1 145 ? 4.691 -7.523 -4.536 1.00 97.06 145 TRP A CA 1
ATOM 1133 C C . TRP A 1 145 ? 4.932 -7.059 -5.957 1.00 97.06 145 TRP A C 1
ATOM 1135 O O . TRP A 1 145 ? 3.985 -6.868 -6.725 1.00 97.06 145 TRP A O 1
ATOM 1145 N N . LEU A 1 146 ? 6.199 -6.918 -6.320 1.00 97.00 146 LEU A N 1
ATOM 1146 C CA . LEU A 1 146 ? 6.618 -6.494 -7.642 1.00 97.00 146 LEU A CA 1
ATOM 1147 C C . LEU A 1 146 ? 7.437 -7.587 -8.312 1.00 97.00 146 LEU A C 1
ATOM 1149 O O . LEU A 1 146 ? 8.284 -8.209 -7.677 1.00 97.00 146 LEU A O 1
ATOM 1153 N N . ASN A 1 14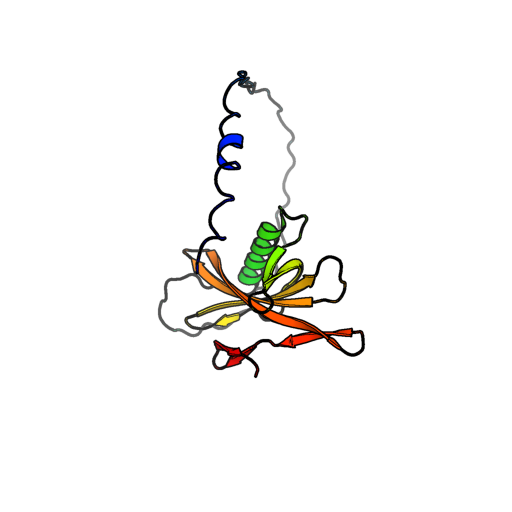7 ? 7.248 -7.757 -9.614 1.00 94.81 147 ASN A N 1
ATOM 1154 C CA . ASN A 1 147 ? 8.075 -8.646 -10.420 1.00 94.81 147 ASN A CA 1
ATOM 1155 C C . ASN A 1 147 ? 8.681 -7.897 -11.610 1.00 94.81 147 ASN A C 1
ATOM 1157 O O . ASN A 1 147 ? 8.016 -7.022 -12.180 1.00 94.81 147 ASN A O 1
ATOM 1161 N N . PRO A 1 148 ? 9.921 -8.234 -12.007 1.00 92.94 148 PRO A N 1
ATOM 1162 C CA . PRO A 1 148 ? 10.477 -7.789 -13.274 1.00 92.94 148 PRO A CA 1
ATOM 1163 C C . PRO A 1 148 ? 9.605 -8.257 -14.438 1.00 92.94 148 PRO A C 1
ATOM 1165 O O . PRO A 1 148 ? 9.333 -9.447 -14.590 1.00 92.94 148 PRO A O 1
ATOM 1168 N N . GLN A 1 149 ? 9.200 -7.322 -15.287 1.00 91.12 149 GLN A N 1
ATOM 1169 C CA . GLN A 1 149 ? 8.627 -7.605 -16.596 1.00 91.12 149 GLN A CA 1
ATOM 1170 C C . GLN A 1 149 ? 9.452 -6.849 -17.632 1.00 91.12 149 GLN A C 1
ATOM 1172 O O . GLN A 1 149 ? 9.523 -5.618 -17.615 1.00 91.12 149 GLN A O 1
ATOM 1177 N N . ALA A 1 150 ? 10.139 -7.603 -18.495 1.00 86.62 150 ALA A N 1
ATOM 1178 C CA . ALA A 1 150 ? 11.232 -7.093 -19.319 1.00 86.62 150 ALA A CA 1
ATOM 1179 C C . ALA A 1 150 ? 12.274 -6.345 -18.459 1.00 86.62 150 ALA A C 1
ATOM 1181 O O . ALA A 1 150 ? 13.000 -6.976 -17.698 1.00 86.62 150 ALA A O 1
ATOM 1182 N N . ASN A 1 151 ? 12.305 -5.011 -18.533 1.00 85.56 151 ASN A N 1
ATOM 1183 C CA . ASN A 1 151 ? 13.271 -4.159 -17.831 1.00 85.56 151 ASN A CA 1
ATOM 1184 C C . ASN A 1 151 ? 12.614 -3.202 -16.820 1.00 85.56 151 ASN A C 1
ATOM 1186 O O . ASN A 1 151 ? 13.222 -2.202 -16.431 1.00 85.56 151 ASN A O 1
ATOM 1190 N N . GLN A 1 152 ? 11.377 -3.481 -16.402 1.00 89.69 152 GLN A N 1
ATOM 1191 C CA . GLN A 1 152 ? 10.623 -2.650 -15.460 1.00 89.69 152 GLN A CA 1
ATOM 1192 C C . GLN A 1 152 ? 10.082 -3.480 -14.295 1.00 89.69 152 GLN A C 1
ATOM 1194 O O . GLN A 1 152 ? 9.744 -4.651 -14.460 1.00 89.69 152 GLN A O 1
ATOM 1199 N N . LEU A 1 153 ? 9.980 -2.862 -13.118 1.00 93.88 153 LEU A N 1
ATOM 1200 C CA . LEU A 1 153 ? 9.257 -3.432 -11.987 1.00 93.88 153 LEU A CA 1
ATOM 1201 C C . LEU A 1 153 ? 7.769 -3.135 -12.134 1.00 93.88 153 LEU A C 1
ATOM 1203 O O . LEU A 1 153 ? 7.369 -1.979 -12.273 1.00 93.88 153 LEU A O 1
ATOM 1207 N N . VAL A 1 154 ? 6.956 -4.181 -12.070 1.00 94.50 154 VAL A N 1
ATOM 1208 C CA . VAL A 1 154 ? 5.499 -4.076 -12.152 1.00 94.50 154 VAL A CA 1
ATOM 1209 C C . VAL A 1 154 ? 4.900 -4.635 -10.873 1.00 94.50 154 VAL A C 1
ATOM 1211 O O . VAL A 1 154 ? 5.279 -5.722 -10.440 1.00 94.50 154 VAL A O 1
ATOM 1214 N N . VAL A 1 155 ? 3.961 -3.901 -10.274 1.00 95.88 155 VAL A N 1
ATOM 1215 C CA . VAL A 1 155 ? 3.173 -4.392 -9.139 1.00 95.88 155 VAL A CA 1
ATOM 1216 C C . VAL A 1 155 ? 2.279 -5.532 -9.623 1.00 95.88 155 VAL A C 1
ATOM 1218 O O . VAL A 1 155 ? 1.4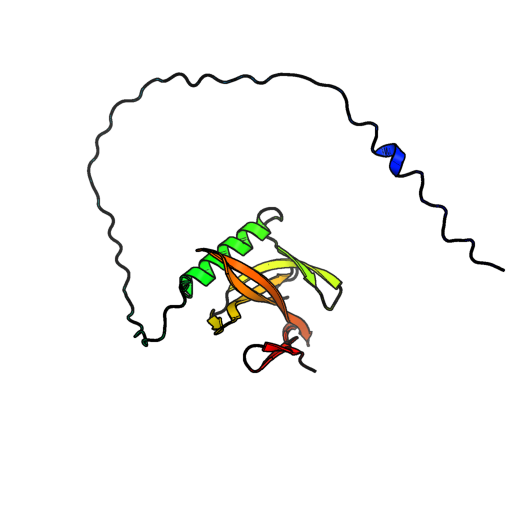85 -5.362 -10.544 1.00 95.88 155 VAL A O 1
ATOM 1221 N N . THR A 1 156 ? 2.429 -6.696 -9.004 1.00 95.50 156 THR A N 1
ATOM 1222 C CA . THR A 1 156 ? 1.712 -7.931 -9.353 1.00 95.50 156 THR A CA 1
ATOM 1223 C C . THR A 1 156 ? 0.681 -8.346 -8.318 1.00 95.50 156 THR A C 1
ATOM 1225 O O . THR A 1 156 ? -0.299 -8.988 -8.680 1.00 95.50 156 THR A O 1
ATOM 1228 N N . ASP A 1 157 ? 0.878 -7.969 -7.056 1.00 95.25 157 ASP A N 1
ATOM 1229 C CA . ASP A 1 157 ? -0.089 -8.224 -5.992 1.00 95.25 157 ASP A CA 1
ATOM 1230 C C . ASP A 1 157 ? -0.073 -7.083 -4.972 1.00 95.25 157 ASP A C 1
ATOM 1232 O O . ASP A 1 157 ? 0.916 -6.351 -4.834 1.00 95.25 157 ASP A O 1
ATOM 1236 N N . THR A 1 158 ? -1.187 -6.905 -4.273 1.00 95.62 158 THR A N 1
ATOM 1237 C CA . THR A 1 158 ? -1.345 -5.911 -3.211 1.00 95.62 158 THR A CA 1
ATOM 1238 C C . THR A 1 158 ? -2.261 -6.457 -2.131 1.00 95.62 158 THR A C 1
ATOM 1240 O O . THR A 1 158 ? -3.376 -6.884 -2.427 1.00 95.62 158 THR A O 1
ATOM 1243 N N . LYS A 1 159 ? -1.830 -6.385 -0.869 1.00 95.69 159 LYS A N 1
ATOM 1244 C CA . LYS A 1 159 ? -2.623 -6.841 0.280 1.00 95.69 159 LYS A CA 1
ATOM 1245 C C . LYS A 1 159 ? -2.602 -5.848 1.425 1.00 95.69 159 LYS A C 1
ATOM 1247 O O . LYS A 1 159 ? -1.643 -5.109 1.615 1.00 95.69 159 LYS A O 1
ATOM 1252 N N . ILE A 1 160 ? -3.671 -5.853 2.218 1.00 97.00 160 ILE A N 1
ATOM 1253 C CA . ILE A 1 160 ? -3.720 -5.091 3.468 1.00 97.00 160 ILE A CA 1
ATOM 1254 C C . ILE A 1 160 ? -3.001 -5.908 4.543 1.00 97.00 160 ILE A C 1
ATOM 1256 O O . ILE A 1 160 ? -3.520 -6.931 4.991 1.00 97.00 160 ILE A O 1
ATOM 1260 N N . HIS A 1 161 ? -1.831 -5.443 4.972 1.00 96.69 161 HIS A N 1
ATOM 1261 C CA . HIS A 1 161 ? -1.027 -6.076 6.014 1.00 96.69 161 HIS A CA 1
ATOM 1262 C C . HIS A 1 161 ? -1.506 -5.690 7.413 1.00 96.69 161 HIS A C 1
ATOM 1264 O O . HIS A 1 161 ? -1.716 -6.563 8.260 1.00 96.69 161 HIS A O 1
ATOM 1270 N N . LYS A 1 162 ? -1.744 -4.392 7.655 1.00 96.69 162 LYS A N 1
ATOM 1271 C CA . LYS A 1 162 ? -2.292 -3.896 8.927 1.00 96.69 162 LYS A CA 1
ATOM 1272 C C . LYS A 1 162 ? -3.513 -3.019 8.710 1.00 96.69 162 LYS A C 1
ATOM 1274 O O . LYS A 1 162 ? -3.528 -2.147 7.839 1.00 96.69 162 LYS A O 1
ATOM 1279 N N . GLU A 1 163 ? -4.521 -3.235 9.545 1.00 96.31 163 GLU A N 1
ATOM 1280 C CA . GLU A 1 163 ? -5.743 -2.438 9.586 1.00 96.31 163 GLU A CA 1
ATOM 1281 C C . GLU A 1 163 ? -5.782 -1.539 10.830 1.00 96.31 163 GLU A C 1
ATOM 1283 O O . GLU A 1 163 ? -5.343 -1.953 11.907 1.00 96.31 163 GLU A O 1
ATOM 1288 N N . PRO A 1 164 ? -6.313 -0.312 10.726 1.00 96.69 164 PRO A N 1
ATOM 1289 C CA . PRO A 1 164 ? -6.468 0.567 11.869 1.00 96.69 164 PRO A CA 1
ATOM 1290 C C . PRO A 1 164 ? -7.639 0.112 12.745 1.00 96.69 164 PRO A C 1
ATOM 1292 O O . PRO A 1 164 ? -8.782 0.023 12.294 1.00 96.69 164 PRO A O 1
ATOM 1295 N N . THR A 1 165 ? -7.363 -0.102 14.026 1.00 95.69 165 THR A N 1
ATOM 1296 C CA . THR A 1 165 ? -8.341 -0.420 15.072 1.00 95.69 165 THR A CA 1
ATOM 1297 C C . THR A 1 165 ? -8.377 0.725 16.082 1.00 95.69 165 THR A C 1
ATOM 1299 O O . THR A 1 165 ? -7.333 1.273 16.429 1.00 95.69 165 THR A O 1
ATOM 1302 N N . LEU A 1 166 ? -9.570 1.132 16.526 1.00 95.00 166 LEU A N 1
ATOM 1303 C CA . LEU A 1 166 ? -9.707 2.171 17.547 1.00 95.00 166 LEU A CA 1
ATOM 1304 C C . LEU A 1 166 ? -9.615 1.526 18.932 1.00 95.00 166 LEU A C 1
ATOM 1306 O O . LEU A 1 166 ? -10.538 0.832 19.354 1.00 95.00 166 LEU A O 1
ATOM 1310 N N . GLU A 1 167 ? -8.527 1.779 19.648 1.00 96.00 167 GLU A N 1
ATOM 1311 C CA . GLU A 1 167 ? -8.300 1.269 20.999 1.00 96.00 167 GLU A CA 1
ATOM 1312 C C . GLU A 1 167 ? -8.082 2.435 21.959 1.00 96.00 167 GLU A C 1
ATOM 1314 O O . GLU A 1 167 ? -7.223 3.285 21.742 1.00 96.00 167 GLU A O 1
ATOM 1319 N N . LYS A 1 168 ? -8.885 2.503 23.029 1.00 94.94 168 LYS A N 1
ATOM 1320 C CA . LYS A 1 168 ? -8.792 3.560 24.058 1.00 94.94 168 LYS A CA 1
ATOM 1321 C C . LYS A 1 168 ? -8.779 4.989 23.474 1.00 94.94 168 LYS A C 1
ATOM 1323 O O . LYS A 1 168 ? -8.122 5.877 24.004 1.00 94.94 168 LYS A O 1
ATOM 1328 N N . GLY A 1 169 ? -9.510 5.207 22.376 1.00 94.00 169 GLY A N 1
ATOM 1329 C CA . GLY A 1 169 ? -9.599 6.505 21.696 1.00 94.00 169 GLY A CA 1
ATOM 1330 C C . GLY A 1 169 ? -8.434 6.834 20.755 1.00 94.00 169 GLY A C 1
ATOM 1331 O O . GLY A 1 169 ? -8.403 7.935 20.213 1.00 94.00 169 GLY A O 1
ATOM 1332 N N . GLN A 1 170 ? -7.502 5.905 20.527 1.00 94.62 170 GLN A N 1
ATOM 1333 C CA . GLN A 1 170 ? -6.383 6.070 19.599 1.00 94.62 170 GLN A CA 1
ATOM 1334 C C . GLN A 1 170 ? -6.425 5.019 18.488 1.00 94.62 170 GLN A C 1
ATOM 1336 O O . GLN A 1 170 ? -6.809 3.871 18.706 1.00 94.62 170 GLN A O 1
ATOM 1341 N N . TRP A 1 171 ? -6.035 5.417 17.278 1.00 96.06 171 TRP A N 1
ATOM 1342 C CA . TRP A 1 171 ? -5.874 4.486 16.166 1.00 96.06 171 TRP A CA 1
ATOM 1343 C C . TRP A 1 171 ? -4.570 3.710 16.327 1.00 96.06 171 TRP A C 1
ATOM 1345 O O . TRP A 1 171 ? -3.491 4.299 16.385 1.00 96.06 171 TRP A O 1
ATOM 1355 N N . VAL A 1 172 ? -4.674 2.385 16.368 1.00 95.81 172 VAL A N 1
ATOM 1356 C CA . VAL A 1 172 ? -3.537 1.461 16.394 1.00 95.81 172 VAL A CA 1
ATOM 1357 C C . VAL A 1 172 ? -3.583 0.551 15.170 1.00 95.81 172 VAL A C 1
ATOM 1359 O O . VAL A 1 172 ? -4.658 0.153 14.724 1.00 95.81 172 VAL A O 1
ATOM 1362 N N . LYS A 1 173 ? -2.421 0.223 14.599 1.00 95.62 173 LYS A N 1
ATOM 1363 C CA . LYS A 1 173 ? -2.326 -0.697 13.456 1.00 95.62 173 LYS A CA 1
ATOM 1364 C C . LYS A 1 173 ? -2.298 -2.140 13.959 1.00 95.62 173 LYS A C 1
ATOM 1366 O O . LYS A 1 173 ? -1.347 -2.524 14.636 1.00 95.62 173 LYS A O 1
ATOM 1371 N N . LYS A 1 174 ? -3.301 -2.938 13.596 1.00 96.25 174 LYS A N 1
ATOM 1372 C CA . LYS A 1 174 ? -3.390 -4.365 13.923 1.00 96.25 174 LYS A CA 1
ATOM 1373 C C . LYS A 1 174 ? -3.054 -5.218 12.704 1.00 96.25 174 LYS A C 1
ATOM 1375 O O . LYS A 1 174 ? -3.596 -4.994 11.626 1.00 96.25 174 LYS A O 1
ATOM 1380 N N . GLU A 1 175 ? -2.160 -6.184 12.880 1.00 96.31 175 GLU A N 1
ATOM 1381 C CA . GLU A 1 175 ? -1.716 -7.092 11.817 1.00 96.31 175 GLU A CA 1
ATOM 1382 C C . GLU A 1 175 ? -2.831 -8.061 11.410 1.00 96.31 175 GLU A C 1
ATOM 1384 O O . GLU A 1 175 ? -3.520 -8.623 12.263 1.00 96.31 175 GLU A O 1
ATOM 1389 N N . ARG A 1 176 ? -3.007 -8.255 10.100 1.00 95.75 176 ARG A N 1
ATOM 1390 C CA . ARG A 1 176 ? -3.897 -9.278 9.528 1.00 95.75 176 ARG A CA 1
ATOM 1391 C C . ARG A 1 176 ? -3.169 -10.593 9.287 1.00 95.75 176 ARG A C 1
ATOM 1393 O O . ARG A 1 176 ? -3.751 -11.662 9.440 1.00 95.75 176 ARG A O 1
ATOM 1400 N N . TYR A 1 177 ? -1.901 -10.512 8.914 1.00 95.94 177 TYR A N 1
ATOM 1401 C CA . TYR A 1 177 ? -1.028 -11.655 8.704 1.00 95.94 177 TYR A CA 1
ATOM 1402 C C . TYR A 1 177 ? 0.396 -11.301 9.115 1.00 95.94 177 TYR A C 1
ATOM 1404 O O . TYR A 1 177 ? 0.767 -10.131 9.174 1.00 95.94 177 TYR A O 1
ATOM 1412 N N . THR A 1 178 ? 1.193 -12.328 9.366 1.00 94.69 178 THR A N 1
ATOM 1413 C CA . THR A 1 178 ? 2.639 -12.247 9.560 1.00 94.69 178 THR A CA 1
ATOM 1414 C C . THR A 1 178 ? 3.358 -12.950 8.408 1.00 94.69 178 THR A C 1
ATOM 1416 O O . THR A 1 178 ? 2.714 -13.551 7.548 1.00 94.69 178 THR A O 1
ATOM 1419 N N . PHE A 1 179 ? 4.686 -12.892 8.371 1.00 90.88 179 PHE A N 1
ATOM 1420 C CA . PHE A 1 179 ? 5.486 -13.612 7.384 1.00 90.88 179 PHE A CA 1
ATOM 1421 C C . PHE A 1 179 ? 6.149 -14.838 8.012 1.00 90.88 179 PHE A C 1
ATOM 1423 O O . PHE A 1 179 ? 6.927 -14.717 8.955 1.00 90.88 179 PHE A O 1
ATOM 1430 N N . VAL A 1 180 ? 5.891 -16.017 7.443 1.00 92.81 180 VAL A N 1
ATOM 1431 C CA . VAL A 1 180 ? 6.597 -17.266 7.768 1.00 92.81 180 VAL A CA 1
ATOM 1432 C C . VAL A 1 180 ? 7.256 -17.786 6.496 1.00 92.81 180 VAL A C 1
ATOM 1434 O O . VAL A 1 180 ? 6.573 -18.073 5.512 1.00 92.81 180 VAL A O 1
ATOM 1437 N N . ASN A 1 181 ? 8.589 -17.894 6.495 1.00 90.81 181 ASN A N 1
ATOM 1438 C CA . ASN A 1 181 ? 9.381 -18.289 5.319 1.00 90.81 181 ASN A CA 1
ATOM 1439 C C . ASN A 1 181 ? 9.031 -17.461 4.064 1.00 90.81 181 ASN A C 1
ATOM 1441 O O . ASN A 1 181 ? 8.783 -18.004 2.985 1.00 90.81 181 ASN A O 1
ATOM 1445 N N . ASP A 1 182 ? 8.921 -16.139 4.229 1.00 88.00 182 ASP A N 1
ATOM 1446 C CA . ASP A 1 182 ? 8.515 -15.197 3.177 1.00 88.00 182 ASP A CA 1
ATOM 1447 C C . ASP A 1 182 ? 7.142 -15.469 2.548 1.00 88.00 182 ASP A C 1
ATOM 1449 O O . ASP A 1 182 ? 6.893 -15.110 1.394 1.00 88.00 182 ASP A O 1
ATOM 1453 N N . ASN A 1 183 ? 6.245 -16.125 3.282 1.00 88.50 183 ASN A N 1
ATOM 1454 C CA . ASN A 1 183 ? 4.849 -16.293 2.896 1.00 88.50 183 ASN A CA 1
ATOM 1455 C C . ASN A 1 183 ? 3.941 -15.603 3.919 1.00 88.50 183 ASN A C 1
ATOM 1457 O O . ASN A 1 183 ? 4.177 -15.760 5.120 1.00 88.50 183 ASN A O 1
ATOM 1461 N N . PRO A 1 184 ? 2.905 -14.875 3.473 1.00 90.75 184 PRO A N 1
ATOM 1462 C CA . PRO A 1 184 ? 1.918 -14.308 4.377 1.00 90.75 184 PRO A CA 1
ATOM 1463 C C . PRO A 1 184 ? 1.095 -15.429 5.029 1.00 90.75 184 PRO A C 1
ATOM 1465 O O . PRO A 1 184 ? 0.560 -16.300 4.342 1.00 90.75 184 PRO A O 1
ATOM 1468 N N . VAL A 1 185 ? 0.990 -15.400 6.355 1.00 94.50 185 VAL A N 1
ATOM 1469 C CA . VAL A 1 185 ? 0.211 -16.335 7.177 1.00 94.50 185 VAL A CA 1
ATOM 1470 C C . VAL A 1 185 ? -0.703 -15.534 8.090 1.00 94.50 185 VAL A C 1
ATOM 1472 O O . VAL A 1 185 ? -0.224 -14.716 8.872 1.00 94.50 185 VAL A O 1
ATOM 1475 N N . GLU A 1 186 ? -2.014 -15.756 7.991 1.00 91.81 186 GLU A N 1
ATOM 1476 C CA . GLU A 1 186 ? -3.006 -15.034 8.792 1.00 91.81 186 GLU A CA 1
ATOM 1477 C C . GLU A 1 186 ? -2.740 -15.170 10.296 1.00 91.81 186 GLU A C 1
ATOM 1479 O O . GLU A 1 186 ? -2.439 -16.257 10.803 1.00 91.81 186 GLU A O 1
ATOM 1484 N N . VAL A 1 187 ? -2.862 -14.049 11.009 1.00 89.94 187 VAL A N 1
ATOM 1485 C CA . VAL A 1 187 ? -2.823 -14.041 12.471 1.00 89.94 187 VAL A CA 1
ATOM 1486 C C . VAL A 1 187 ? -4.170 -14.569 12.964 1.00 89.94 187 VAL A C 1
ATOM 1488 O O . VAL A 1 187 ? -5.216 -14.044 12.580 1.00 89.94 187 VAL A O 1
ATOM 1491 N N . LYS A 1 188 ? -4.132 -15.629 13.775 1.00 75.31 188 LYS A N 1
ATOM 1492 C CA . LYS A 1 188 ? -5.320 -16.231 14.398 1.00 75.31 188 LYS A CA 1
ATOM 1493 C C . LYS A 1 188 ? -5.850 -15.392 15.556 1.00 75.31 188 LYS A C 1
ATOM 1495 O O . LYS A 1 188 ? -5.020 -14.790 16.272 1.00 75.31 188 LYS A O 1
#

Mean predicted aligned error: 16.36 Å

Radius of gyration: 26.75 Å; Cα contacts (8 Å, |Δi|>4): 226; chains: 1; bounding box: 78×58×64 Å